Protein AF-A0A848WYG8-F1 (afdb_monomer)

pLDDT: mean 94.7, std 8.61, range [38.03, 98.94]

Sequence (239 aa):
METKADPEMETRKALARKTMDALEDRDAMGVLEDLIAENDGSTAVQACGDLMNHFYWQKKNLGTCLTFARAGLQHGLVQARGLEGNAAVELQSAAKALAYDLASFTWPGWNEEGMTPSANEVAEGFQAARTNLRLAQELKKPALPMSRAWWMLAAHEMGAGNSEAAIEGFQKAAELADEAEQEGEKLLSEGFAIAVEVVQKKDGAEECLAKHLQKLRAVKDGEFFAGQIETALKVYSAE

Solvent-accessible surface area (backbone atoms only — not comparable to full-atom values): 11925 Å² total; per-residue (Å²): 133,85,79,77,77,56,69,67,60,54,51,44,51,52,49,40,49,55,50,57,61,47,49,77,82,40,56,71,65,65,50,48,50,50,47,52,71,77,39,57,63,60,59,28,28,51,34,20,46,54,45,19,50,42,24,46,75,76,65,53,33,60,73,61,15,49,53,30,31,51,50,19,30,53,50,15,54,57,53,26,74,80,44,65,72,66,65,15,55,51,27,43,49,52,23,28,50,36,21,43,51,47,19,54,80,20,42,66,44,66,67,46,87,82,54,80,62,50,75,67,47,31,55,50,11,44,53,22,14,53,48,17,32,51,44,28,57,76,66,62,47,59,44,47,68,36,12,55,24,31,35,50,35,13,53,42,28,47,77,71,67,39,50,68,61,12,34,53,24,10,48,52,13,17,55,25,12,50,77,54,71,33,66,50,57,16,44,42,22,48,48,47,30,37,48,49,36,39,56,67,66,42,88,65,26,60,62,53,40,56,58,46,43,57,56,32,44,72,41,77,69,9,59,63,48,43,50,50,52,55,41,26,43,62,64,63,57,74,121

Foldseek 3Di:
DPDPDDPLVVVLVVLLVVLVVVVVVDPLVVSLVCLLVVDDLLSSLVSLVVNLCCCVPPVVHLVSSVVSLVSSLVSLQVVLVVDDDPSSLSSLVSSLVSLLVQLVLQQCLQVDPSRDHDPVSLVSSLVSLVSNLVSCVVSVPALQSNLSSLQSNLSSCLVVLVLVSNLVSLCSSLVSCVVVVNNLSNLLSNLSNLLSVVLVVPPCSVVVSVVSLVVQCVDVCSVVSSVSSVSSCVVRNPD

Radius of gyration: 19.13 Å; Cα contacts (8 Å, |Δi|>4): 318; chains: 1; bounding box: 40×41×55 Å

Secondary structure (DSSP, 8-state):
---PPPHHHHHHHHHHHHHHHHHHHS-HHHHHHHHHHSS-HHHHHHHHHHHHHHHHHTS--HHHHHHHHHHHHHHHHHHHTT--HHHHHHHHHHHHHHHHHHHHHT-GGG--TT----HHHHHHHHHHHHHHHHHHHHTT--HHHHHHHHHHHHHHHHHTT-HHHHHHHHHHHHHHHHHTT-HHHHHHHHHHHHHHHHHTT-TTHHHHHHHHHHHHHTSTTHHHHHHHHHHHHHHHS--

Nearest PDB structures (foldseek):
  4i1a-assembly3_B  TM=6.322E-01  e=2.534E-02  Bacillus subtilis subsp. subtilis str. 168
  3gw4-assembly1_A  TM=6.232E-01  e=7.011E-02  Deinococcus radiodurans R1 = ATCC 13939 = DSM 20539
  3q15-assembly2_B-3  TM=5.804E-01  e=8.005E-02  Bacillus subtilis
  4i9e-assembly1_B  TM=3.306E-01  e=2.320E-02  Bacillus subtilis subsp. subtilis str. 168
  8rte-assembly1_B  TM=4.868E-01  e=5.364E-01  Bacillus phage phi105

Mean predicted aligned error: 3.75 Å

Structure (mmCIF, N/CA/C/O backbone):
data_AF-A0A848WYG8-F1
#
_entry.id   AF-A0A848WYG8-F1
#
loop_
_atom_site.group_PDB
_atom_site.id
_atom_site.type_symbol
_atom_site.label_atom_id
_atom_site.label_alt_id
_atom_site.label_comp_id
_atom_site.label_asym_id
_atom_site.label_entity_id
_atom_site.label_seq_id
_atom_site.pdbx_PDB_ins_code
_atom_site.Cartn_x
_atom_site.Cartn_y
_atom_site.Cartn_z
_atom_site.occupancy
_atom_site.B_iso_or_equiv
_atom_site.auth_seq_id
_atom_site.auth_comp_id
_atom_site.auth_asym_id
_atom_site.auth_atom_id
_atom_site.pdbx_PDB_model_num
ATOM 1 N N . MET A 1 1 ? -10.078 23.139 -24.480 1.00 38.03 1 MET A N 1
ATOM 2 C CA . MET A 1 1 ? -8.645 22.820 -24.632 1.00 38.03 1 MET A CA 1
ATOM 3 C C . MET A 1 1 ? -8.560 21.307 -24.582 1.00 38.03 1 MET A C 1
ATOM 5 O O . MET A 1 1 ? -8.746 20.752 -23.510 1.00 38.03 1 MET A O 1
ATOM 9 N N . GLU A 1 2 ? -8.456 20.639 -25.730 1.00 41.38 2 GLU A N 1
ATOM 10 C CA . GLU A 1 2 ? -8.253 19.185 -25.758 1.00 41.38 2 GLU A CA 1
ATOM 11 C C . GLU A 1 2 ? -6.821 18.904 -25.307 1.00 41.38 2 GLU A C 1
ATOM 13 O O . GLU A 1 2 ? -5.858 19.308 -25.963 1.00 41.38 2 GLU A O 1
ATOM 18 N N . THR A 1 3 ? -6.677 18.275 -24.146 1.00 50.31 3 THR A N 1
ATOM 19 C CA . THR A 1 3 ? -5.395 17.785 -23.651 1.00 50.31 3 THR A CA 1
ATOM 20 C C . THR A 1 3 ? -4.952 16.670 -24.594 1.00 50.31 3 THR A C 1
ATOM 22 O O . THR A 1 3 ? -5.539 15.589 -24.588 1.00 50.31 3 THR A O 1
ATOM 25 N N . LYS A 1 4 ? -3.970 16.934 -25.464 1.00 50.84 4 LYS A N 1
ATOM 26 C CA . LYS A 1 4 ? -3.372 15.882 -26.296 1.00 50.84 4 LYS A CA 1
ATOM 27 C C . LYS A 1 4 ? -2.821 14.800 -25.369 1.00 50.84 4 LYS A C 1
ATOM 29 O O . LYS A 1 4 ? -2.073 15.119 -24.448 1.00 50.84 4 LYS A O 1
ATOM 34 N N . ALA A 1 5 ? -3.229 13.555 -25.601 1.00 63.12 5 ALA A N 1
ATOM 35 C CA . ALA A 1 5 ? -2.733 12.416 -24.845 1.00 63.12 5 ALA A CA 1
ATOM 36 C C . ALA A 1 5 ? -1.211 12.299 -25.012 1.00 63.12 5 ALA A C 1
ATOM 38 O O . ALA A 1 5 ? -0.685 12.481 -26.112 1.00 63.12 5 ALA A O 1
ATOM 39 N N . ASP A 1 6 ? -0.530 12.024 -23.905 1.00 79.25 6 ASP A N 1
ATOM 40 C CA . ASP A 1 6 ? 0.904 11.759 -23.859 1.00 79.25 6 ASP A CA 1
ATOM 41 C C . ASP A 1 6 ? 1.235 10.505 -24.704 1.00 79.25 6 ASP A C 1
ATOM 43 O O . ASP A 1 6 ? 0.681 9.434 -24.431 1.00 79.25 6 ASP A O 1
ATOM 47 N N . PRO A 1 7 ? 2.095 10.606 -25.738 1.00 79.00 7 PRO A N 1
ATOM 48 C CA . PRO A 1 7 ? 2.475 9.475 -26.587 1.00 79.00 7 PRO A CA 1
ATOM 49 C C . PRO A 1 7 ? 3.024 8.265 -25.816 1.00 79.00 7 PRO A C 1
ATOM 51 O O . PRO A 1 7 ? 2.801 7.123 -26.228 1.00 79.00 7 PRO A O 1
ATOM 54 N N . GLU A 1 8 ? 3.703 8.488 -24.688 1.00 79.56 8 GLU A N 1
ATOM 55 C CA . GLU A 1 8 ? 4.222 7.404 -23.847 1.00 79.56 8 GLU A CA 1
ATOM 56 C C . GLU A 1 8 ? 3.082 6.651 -23.157 1.00 79.56 8 GLU A C 1
ATOM 58 O O . GLU A 1 8 ? 3.055 5.421 -23.133 1.00 79.56 8 GLU A O 1
ATOM 63 N N . MET A 1 9 ? 2.071 7.372 -22.668 1.00 80.81 9 MET A N 1
ATOM 64 C CA . MET A 1 9 ? 0.877 6.771 -22.072 1.00 80.81 9 MET A CA 1
ATOM 65 C C . MET A 1 9 ? 0.086 5.930 -23.085 1.00 80.81 9 MET A C 1
ATOM 67 O O . MET A 1 9 ? -0.370 4.840 -22.743 1.00 80.81 9 MET A O 1
ATOM 71 N N . GLU A 1 10 ? -0.084 6.402 -24.321 1.00 84.94 10 GLU A N 1
ATOM 72 C CA . GLU A 1 10 ? -0.797 5.629 -25.350 1.00 84.94 10 GLU A CA 1
ATOM 73 C C . GLU A 1 10 ? -0.020 4.374 -25.766 1.00 84.94 10 GLU A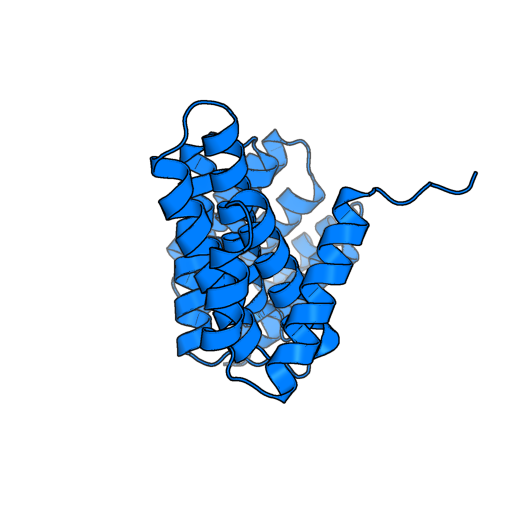 C 1
ATOM 75 O O . GLU A 1 10 ? -0.616 3.308 -25.937 1.00 84.94 10 GLU A O 1
ATOM 80 N N . THR A 1 11 ? 1.311 4.461 -25.820 1.00 84.88 11 THR A N 1
ATOM 81 C CA . THR A 1 11 ? 2.179 3.296 -26.041 1.00 84.88 11 THR A CA 1
ATOM 82 C C . THR A 1 11 ? 2.008 2.262 -24.924 1.00 84.88 11 THR A C 1
ATOM 84 O O . THR A 1 11 ? 1.806 1.080 -25.208 1.00 84.88 11 THR A O 1
ATOM 87 N N . ARG A 1 12 ? 1.984 2.694 -23.654 1.00 84.06 12 ARG A N 1
ATOM 88 C CA . ARG A 1 12 ? 1.768 1.795 -22.505 1.00 84.06 12 ARG A CA 1
ATOM 89 C C . ARG A 1 12 ? 0.398 1.135 -22.513 1.00 84.06 12 ARG A C 1
ATOM 91 O O . ARG A 1 12 ? 0.301 -0.069 -22.295 1.00 84.06 12 ARG A O 1
ATOM 98 N N . LYS A 1 13 ? -0.662 1.882 -22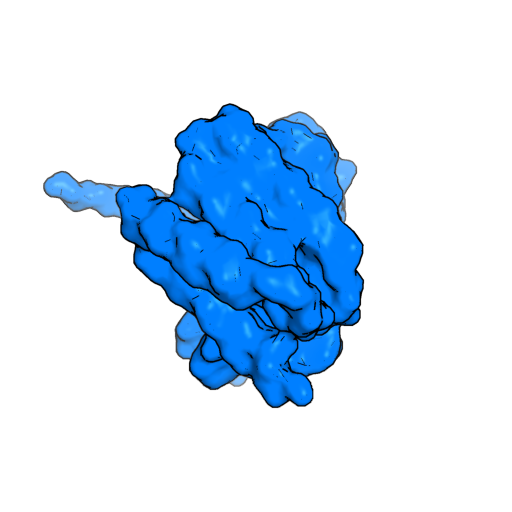.831 1.00 82.56 13 LYS A N 1
ATOM 99 C CA . LYS A 1 13 ? -2.015 1.317 -22.967 1.00 82.56 13 LYS A CA 1
ATOM 100 C C . LYS A 1 13 ? -2.091 0.279 -24.082 1.00 82.56 13 LYS A C 1
ATOM 102 O O . LYS A 1 13 ? -2.718 -0.762 -23.895 1.00 82.56 13 LYS A O 1
ATOM 107 N N . ALA A 1 14 ? -1.466 0.549 -25.228 1.00 86.94 14 ALA A N 1
ATOM 108 C CA . ALA A 1 14 ? -1.416 -0.395 -26.338 1.00 86.94 14 ALA A CA 1
ATOM 109 C C . ALA A 1 14 ? -0.662 -1.677 -25.951 1.00 86.94 14 ALA A C 1
ATOM 111 O O . ALA A 1 14 ? -1.136 -2.773 -26.252 1.00 86.94 14 ALA A O 1
ATOM 112 N N . LEU A 1 15 ? 0.454 -1.546 -25.227 1.00 87.06 15 LEU A N 1
ATOM 113 C CA . LEU A 1 15 ? 1.221 -2.677 -24.708 1.00 87.06 15 LEU A CA 1
ATOM 114 C C . LEU A 1 15 ? 0.412 -3.496 -23.695 1.00 87.06 15 LEU A C 1
ATOM 116 O O . LEU A 1 15 ? 0.281 -4.704 -23.864 1.00 87.06 15 LEU A O 1
ATOM 120 N N . ALA A 1 16 ? -0.201 -2.851 -22.699 1.00 83.44 16 ALA A N 1
ATOM 121 C CA . ALA A 1 16 ? -1.058 -3.526 -21.726 1.00 83.44 16 ALA A CA 1
ATOM 122 C C . ALA A 1 16 ? -2.216 -4.263 -22.416 1.00 83.44 16 ALA A C 1
ATOM 124 O O . ALA A 1 16 ? -2.521 -5.397 -22.061 1.00 83.44 16 ALA A O 1
ATOM 125 N N . ARG A 1 17 ? -2.826 -3.662 -23.447 1.00 86.94 17 ARG A N 1
ATOM 126 C CA . ARG A 1 17 ? -3.873 -4.312 -24.242 1.00 86.94 17 ARG A CA 1
ATOM 127 C C . ARG A 1 17 ? -3.364 -5.538 -24.995 1.00 86.94 17 ARG A C 1
ATOM 129 O O . ARG A 1 17 ? -3.962 -6.595 -24.849 1.00 86.94 17 ARG A O 1
ATOM 136 N N . LYS A 1 18 ? -2.247 -5.422 -25.723 1.00 88.00 18 LYS A N 1
ATOM 137 C CA . LYS A 1 18 ? -1.601 -6.559 -26.406 1.00 88.00 18 LYS A CA 1
ATOM 138 C C . LYS A 1 18 ? -1.328 -7.703 -25.422 1.00 88.00 18 LYS A C 1
ATOM 140 O O . LYS A 1 18 ? -1.600 -8.856 -25.733 1.00 88.00 18 LYS A O 1
ATOM 145 N N . THR A 1 19 ? -0.818 -7.379 -24.235 1.00 84.44 19 THR A N 1
ATOM 146 C CA . THR A 1 19 ? -0.556 -8.346 -23.163 1.00 84.44 19 THR A CA 1
ATOM 147 C C . THR A 1 19 ? -1.839 -9.020 -22.679 1.00 84.44 19 THR A C 1
ATOM 149 O O . THR A 1 19 ? -1.861 -10.236 -22.526 1.00 84.44 19 THR A O 1
ATOM 152 N N . MET A 1 20 ? -2.915 -8.262 -22.460 1.00 87.62 20 MET A N 1
ATOM 153 C CA . MET A 1 20 ? -4.201 -8.832 -22.048 1.00 87.62 20 MET A CA 1
ATOM 154 C C . MET A 1 20 ? -4.785 -9.768 -23.104 1.00 87.62 20 MET A C 1
ATOM 156 O O . MET A 1 20 ? -5.227 -10.853 -22.742 1.00 87.62 20 MET A O 1
ATOM 160 N N . ASP A 1 21 ? -4.727 -9.385 -24.380 1.00 87.19 21 ASP A N 1
ATOM 161 C CA . ASP A 1 21 ? -5.181 -10.236 -25.483 1.00 87.19 21 ASP A CA 1
ATOM 162 C C . ASP A 1 21 ? -4.352 -11.541 -25.523 1.00 87.19 21 ASP A C 1
ATOM 164 O O . ASP A 1 21 ? -4.893 -12.630 -25.680 1.00 87.19 21 ASP A O 1
ATOM 168 N N . ALA A 1 22 ? -3.037 -11.464 -25.278 1.00 85.75 22 ALA A N 1
ATOM 169 C CA . ALA A 1 22 ? -2.167 -12.640 -25.241 1.00 85.75 22 ALA A CA 1
ATOM 170 C C . ALA A 1 22 ? -2.437 -13.592 -24.056 1.00 85.75 22 ALA A C 1
ATOM 172 O O . ALA A 1 22 ? -2.148 -14.783 -24.168 1.00 85.75 22 ALA A O 1
ATOM 173 N N . LEU A 1 23 ? -2.987 -13.101 -22.937 1.00 88.44 23 LEU A N 1
ATOM 174 C CA . LEU A 1 23 ? -3.350 -13.931 -21.776 1.00 88.44 23 LEU A CA 1
ATOM 175 C C . LEU A 1 23 ? -4.562 -14.837 -22.034 1.00 88.44 23 LEU A C 1
ATOM 177 O O . LEU A 1 23 ? -4.802 -15.757 -21.255 1.00 88.44 23 LEU A O 1
ATOM 181 N N . GLU A 1 24 ? -5.337 -14.585 -23.091 1.00 84.94 24 GLU A N 1
ATOM 182 C CA . GLU A 1 24 ? -6.442 -15.471 -23.480 1.00 84.94 24 GLU A CA 1
ATOM 183 C C . GLU A 1 24 ? -5.919 -16.782 -24.086 1.00 84.94 24 GLU A C 1
ATOM 185 O O . GLU A 1 24 ? -6.506 -17.844 -23.871 1.00 84.94 24 GLU A O 1
ATOM 190 N N . ASP A 1 25 ? -4.775 -16.715 -24.772 1.00 86.69 25 ASP A N 1
ATOM 191 C CA . ASP A 1 25 ? -4.182 -17.833 -25.509 1.00 86.69 25 ASP A CA 1
ATOM 192 C C . ASP A 1 25 ? -2.962 -18.458 -24.804 1.00 86.69 25 ASP A C 1
ATOM 194 O O . ASP A 1 25 ? -2.502 -19.538 -25.187 1.00 86.69 25 ASP A O 1
ATOM 198 N N . ARG A 1 26 ? -2.397 -17.782 -23.793 1.00 87.88 26 ARG A N 1
ATOM 199 C CA . ARG A 1 26 ? -1.154 -18.173 -23.102 1.00 87.88 26 ARG A CA 1
ATOM 200 C C . ARG A 1 26 ? -1.248 -17.961 -21.597 1.00 87.88 26 ARG A C 1
ATOM 202 O O . ARG A 1 26 ? -2.020 -17.144 -21.109 1.00 87.88 26 ARG A O 1
ATOM 209 N N . ASP A 1 27 ? -0.406 -18.668 -20.846 1.00 89.00 27 ASP A N 1
ATOM 210 C CA . ASP A 1 27 ? -0.274 -18.422 -19.412 1.00 89.00 27 ASP A CA 1
ATOM 211 C C . ASP A 1 27 ? 0.445 -17.092 -19.108 1.00 89.00 27 ASP A C 1
ATOM 213 O O . ASP A 1 27 ? 1.179 -16.533 -19.930 1.00 89.00 27 ASP A O 1
ATOM 217 N N . ALA A 1 28 ? 0.244 -16.589 -17.888 1.00 89.44 28 ALA A N 1
ATOM 218 C CA . ALA A 1 28 ? 0.782 -15.302 -17.459 1.00 89.44 28 ALA A CA 1
ATOM 219 C C . ALA A 1 28 ? 2.314 -15.232 -17.450 1.00 89.44 28 ALA A C 1
ATOM 221 O O . ALA A 1 28 ? 2.862 -14.144 -17.618 1.00 89.44 28 ALA A O 1
ATOM 222 N N . MET A 1 29 ? 3.009 -16.360 -17.283 1.00 90.31 29 MET A N 1
ATOM 223 C CA . MET A 1 29 ? 4.472 -16.378 -17.273 1.00 90.31 29 MET A CA 1
ATOM 224 C C . MET A 1 29 ? 5.025 -16.208 -18.683 1.00 90.31 29 MET A C 1
ATOM 226 O O . MET A 1 29 ? 5.933 -15.404 -18.876 1.00 90.31 29 MET A O 1
ATOM 230 N N . GLY A 1 30 ? 4.436 -16.884 -19.672 1.00 90.88 30 GLY A N 1
ATOM 231 C CA . GLY A 1 30 ? 4.822 -16.707 -21.071 1.00 90.88 30 GLY A CA 1
ATOM 232 C C . GLY A 1 30 ? 4.619 -15.268 -21.551 1.00 90.88 30 GLY A C 1
ATOM 233 O O . GLY A 1 30 ? 5.458 -14.727 -22.262 1.00 90.88 30 GLY A O 1
ATOM 234 N N . VAL A 1 31 ? 3.531 -14.618 -21.135 1.00 92.19 31 VAL A N 1
ATOM 235 C CA . VAL A 1 31 ? 3.279 -13.218 -21.508 1.00 92.19 31 VAL A CA 1
ATOM 236 C C . VAL A 1 31 ? 4.222 -12.248 -20.783 1.00 92.19 31 VAL A C 1
ATOM 238 O O . VAL A 1 31 ? 4.656 -11.254 -21.365 1.00 92.19 31 VAL A O 1
ATOM 241 N N . LEU A 1 32 ? 4.578 -12.537 -19.529 1.00 93.62 32 LEU A N 1
ATOM 242 C CA . LEU A 1 32 ? 5.575 -11.770 -18.780 1.00 93.62 32 LEU A CA 1
ATOM 243 C C . LEU A 1 32 ? 6.976 -11.863 -19.388 1.00 93.62 32 LEU A C 1
ATOM 245 O O . LEU A 1 32 ? 7.688 -10.860 -19.395 1.00 93.62 32 LEU A O 1
ATOM 249 N N . GLU A 1 33 ? 7.370 -13.040 -19.876 1.00 92.69 33 GLU A N 1
ATOM 250 C CA . GLU A 1 33 ? 8.658 -13.244 -20.545 1.00 92.69 33 GLU A CA 1
ATOM 251 C C . GLU A 1 33 ? 8.803 -12.293 -21.736 1.00 92.69 33 GLU A C 1
ATOM 253 O O . GLU A 1 33 ? 9.766 -11.528 -21.788 1.00 92.69 33 GLU A O 1
ATOM 258 N N . ASP A 1 34 ? 7.804 -12.256 -22.620 1.00 92.00 34 ASP A N 1
ATOM 259 C CA . ASP A 1 34 ? 7.803 -11.363 -23.781 1.00 92.00 34 ASP A CA 1
ATOM 260 C C . ASP A 1 34 ? 7.768 -9.892 -23.358 1.00 92.00 34 ASP A C 1
ATOM 262 O O . ASP A 1 34 ? 8.530 -9.073 -23.871 1.00 92.00 34 ASP A O 1
ATOM 266 N N . LEU A 1 35 ? 6.919 -9.546 -22.382 1.00 92.94 35 LEU A N 1
ATOM 267 C CA . LEU A 1 35 ? 6.805 -8.177 -21.881 1.00 92.94 35 LEU A CA 1
ATOM 268 C C . LEU A 1 35 ? 8.152 -7.651 -21.372 1.00 92.94 35 LEU A C 1
ATOM 270 O O . LEU A 1 35 ? 8.513 -6.509 -21.649 1.00 92.94 35 LEU A O 1
ATOM 274 N N . ILE A 1 36 ? 8.888 -8.478 -20.634 1.00 93.56 36 ILE A N 1
ATOM 275 C CA . ILE A 1 36 ? 10.187 -8.121 -20.064 1.00 93.56 36 ILE A CA 1
ATOM 276 C C . ILE A 1 36 ? 11.294 -8.145 -21.126 1.00 93.56 36 ILE A C 1
ATOM 278 O O . ILE A 1 36 ? 12.186 -7.303 -21.084 1.00 93.56 36 ILE A O 1
ATOM 282 N N . ALA A 1 37 ? 11.266 -9.093 -22.065 1.00 92.50 37 ALA A N 1
ATOM 283 C CA . ALA A 1 37 ? 12.303 -9.234 -23.084 1.00 92.50 37 ALA A CA 1
ATOM 284 C C . ALA A 1 37 ? 12.220 -8.165 -24.188 1.00 92.50 37 ALA A C 1
ATOM 286 O O . ALA A 1 37 ? 13.251 -7.751 -24.718 1.00 92.50 37 ALA A O 1
ATOM 287 N N . GLU A 1 38 ? 11.011 -7.722 -24.546 1.00 91.50 38 GLU A N 1
ATOM 288 C CA . GLU A 1 38 ? 10.772 -6.792 -25.660 1.00 91.50 38 GLU A CA 1
ATOM 289 C C . GLU A 1 38 ? 10.895 -5.308 -25.274 1.00 91.50 38 GLU A C 1
ATOM 291 O O . GLU A 1 38 ? 10.866 -4.450 -26.157 1.00 91.50 38 GLU A O 1
ATOM 296 N N . ASN A 1 39 ? 11.013 -4.979 -23.983 1.00 90.06 39 ASN A N 1
ATOM 297 C CA . ASN A 1 39 ? 10.922 -3.602 -23.495 1.00 90.06 39 ASN A CA 1
ATOM 298 C C . ASN A 1 39 ? 12.102 -3.229 -22.592 1.00 90.06 39 ASN A C 1
ATOM 300 O O . ASN A 1 39 ? 12.720 -4.079 -21.954 1.00 90.06 39 ASN A O 1
ATOM 304 N N . ASP A 1 40 ? 12.412 -1.933 -22.513 1.00 91.12 40 ASP A N 1
ATOM 305 C CA . ASP A 1 40 ? 13.358 -1.443 -21.514 1.00 91.12 40 ASP A CA 1
ATOM 306 C C . ASP A 1 40 ? 12.793 -1.603 -20.092 1.00 91.12 40 ASP A C 1
ATOM 308 O O . ASP A 1 40 ? 11.581 -1.726 -19.884 1.00 91.12 40 ASP A O 1
ATOM 312 N N . GLY A 1 41 ? 13.683 -1.566 -19.097 1.00 90.38 41 GLY A N 1
ATOM 313 C CA . GLY A 1 41 ? 13.309 -1.832 -17.711 1.00 90.38 41 GLY A CA 1
ATOM 314 C C . GLY A 1 41 ? 12.227 -0.899 -17.166 1.00 90.38 41 GLY A C 1
ATOM 315 O O . GLY A 1 41 ? 11.376 -1.349 -16.404 1.00 90.38 41 GLY A O 1
ATOM 316 N N . SER A 1 42 ? 12.207 0.376 -17.567 1.00 91.62 42 SER A N 1
ATOM 317 C CA . SER A 1 42 ? 11.186 1.321 -17.103 1.00 91.62 42 SER A CA 1
ATOM 318 C C . SER A 1 42 ? 9.828 0.992 -17.718 1.00 91.62 42 SER A C 1
ATOM 320 O O . SER A 1 42 ? 8.845 0.818 -16.991 1.00 91.62 42 SER A O 1
ATOM 322 N N . THR A 1 43 ? 9.786 0.813 -19.040 1.00 91.69 43 THR A N 1
ATOM 323 C CA . THR A 1 43 ? 8.559 0.466 -19.769 1.00 91.69 43 THR A CA 1
ATOM 324 C C . THR A 1 43 ? 7.959 -0.851 -19.270 1.00 91.69 43 THR A C 1
ATOM 326 O O . THR A 1 43 ? 6.756 -0.917 -19.007 1.00 91.69 43 THR A O 1
ATOM 329 N N . ALA A 1 44 ? 8.784 -1.882 -19.057 1.00 93.31 44 ALA A N 1
ATOM 330 C CA . ALA A 1 44 ? 8.331 -3.180 -18.557 1.00 93.31 44 ALA A CA 1
ATOM 331 C C . ALA A 1 44 ? 7.723 -3.088 -17.143 1.00 93.31 44 ALA A C 1
ATOM 333 O O . ALA A 1 44 ? 6.656 -3.651 -16.883 1.00 93.31 44 ALA A O 1
ATOM 334 N N . VAL A 1 45 ? 8.363 -2.348 -16.227 1.00 95.88 45 VAL A N 1
ATOM 335 C CA . VAL A 1 45 ? 7.868 -2.145 -14.852 1.00 95.88 45 VAL A CA 1
ATOM 336 C C . VAL A 1 45 ? 6.542 -1.388 -14.847 1.00 95.88 45 VAL A C 1
ATOM 338 O O . VAL A 1 45 ? 5.616 -1.775 -14.132 1.00 95.88 45 VAL A O 1
ATOM 341 N N . GLN A 1 46 ? 6.427 -0.334 -15.656 1.00 93.69 46 GLN A N 1
ATOM 342 C CA . GLN A 1 46 ? 5.196 0.448 -15.758 1.00 93.69 46 GLN A CA 1
ATOM 343 C C . GLN A 1 46 ? 4.048 -0.384 -16.336 1.00 93.69 46 GLN A C 1
ATOM 345 O O . GLN A 1 46 ? 2.959 -0.386 -15.768 1.00 93.69 46 GLN A O 1
ATOM 350 N N . ALA A 1 47 ? 4.302 -1.161 -17.393 1.00 93.44 47 ALA A N 1
ATOM 351 C CA . ALA A 1 47 ? 3.305 -2.059 -17.965 1.00 93.44 47 ALA A CA 1
ATOM 352 C C . ALA A 1 47 ? 2.837 -3.125 -16.959 1.00 93.44 47 ALA A C 1
ATOM 354 O O . ALA A 1 47 ? 1.640 -3.395 -16.865 1.00 93.44 47 ALA A O 1
ATOM 355 N N . CYS A 1 48 ? 3.746 -3.684 -16.149 1.00 95.94 48 CYS A N 1
ATOM 356 C CA . CYS A 1 48 ? 3.369 -4.574 -15.046 1.00 95.94 48 CYS A CA 1
ATOM 357 C C . CYS A 1 48 ? 2.446 -3.875 -14.034 1.00 95.94 48 CYS A C 1
ATOM 359 O O . CYS A 1 48 ? 1.489 -4.488 -13.566 1.00 95.94 48 CYS A O 1
ATOM 361 N N . GLY A 1 49 ? 2.697 -2.601 -13.720 1.00 96.31 49 GLY A N 1
ATOM 362 C CA . GLY A 1 49 ? 1.833 -1.805 -12.844 1.00 96.31 49 GLY A CA 1
ATOM 363 C C . GLY A 1 49 ? 0.452 -1.541 -13.429 1.00 96.31 49 GLY A C 1
ATOM 364 O O . GLY A 1 49 ? -0.551 -1.679 -12.728 1.00 96.31 49 GLY A O 1
ATOM 365 N N . ASP A 1 50 ? 0.382 -1.225 -14.719 1.00 94.69 50 ASP A N 1
ATOM 366 C CA . ASP A 1 50 ? -0.883 -1.018 -15.423 1.00 94.69 50 ASP A CA 1
ATOM 367 C C . ASP A 1 50 ? -1.714 -2.321 -15.451 1.00 94.69 50 ASP A C 1
ATOM 369 O O . ASP A 1 50 ? -2.918 -2.306 -15.180 1.00 94.69 50 ASP A O 1
ATOM 373 N N . LEU A 1 51 ? -1.070 -3.470 -15.688 1.00 95.06 51 LEU A N 1
ATOM 374 C CA . LEU A 1 51 ? -1.709 -4.791 -15.675 1.00 95.06 51 LEU A CA 1
ATOM 375 C C . LEU A 1 51 ? -2.152 -5.212 -14.272 1.00 95.06 51 LEU A C 1
ATOM 377 O O . LEU A 1 51 ? -3.281 -5.665 -14.100 1.00 95.06 51 LEU A O 1
ATOM 381 N N . MET A 1 52 ? -1.303 -5.019 -13.262 1.00 96.75 52 MET A N 1
ATOM 382 C CA . MET A 1 52 ? -1.644 -5.244 -11.855 1.00 96.75 52 MET A CA 1
ATOM 383 C C . MET A 1 52 ? -2.921 -4.475 -11.479 1.00 96.75 52 MET A C 1
ATOM 385 O O . MET A 1 52 ? -3.884 -5.072 -10.997 1.00 96.75 52 MET A O 1
ATOM 389 N N . ASN A 1 53 ? -2.971 -3.175 -11.787 1.00 96.25 53 ASN A N 1
ATOM 390 C CA . ASN A 1 53 ? -4.147 -2.337 -11.555 1.00 96.25 53 ASN A CA 1
ATOM 391 C C . ASN A 1 53 ? -5.379 -2.818 -12.336 1.00 96.25 53 ASN A C 1
ATOM 393 O O . ASN A 1 53 ? -6.480 -2.851 -11.786 1.00 96.25 53 ASN A O 1
ATOM 397 N N . HIS A 1 54 ? -5.216 -3.210 -13.603 1.00 94.81 54 HIS A N 1
ATOM 398 C CA . HIS A 1 54 ? -6.311 -3.749 -14.409 1.00 94.81 54 HIS A CA 1
ATOM 399 C C . HIS A 1 54 ? -6.914 -5.009 -13.775 1.00 94.81 54 HIS A C 1
ATOM 401 O O . HIS A 1 54 ? -8.134 -5.106 -13.612 1.00 94.81 54 HIS A O 1
ATOM 407 N N . PHE A 1 55 ? -6.071 -5.968 -13.389 1.00 94.88 55 PHE A N 1
ATOM 408 C CA . PHE A 1 55 ? -6.539 -7.219 -12.804 1.00 94.88 55 PHE A CA 1
ATOM 409 C C . PHE A 1 55 ? -7.174 -7.022 -11.430 1.00 94.88 55 PHE A C 1
ATOM 411 O O . PHE A 1 55 ? -8.173 -7.681 -11.141 1.00 94.88 55 PHE A O 1
ATOM 418 N N . TYR A 1 56 ? -6.667 -6.084 -10.629 1.00 96.44 56 TYR A N 1
ATOM 419 C CA . TYR A 1 56 ? -7.270 -5.743 -9.346 1.00 96.44 56 TYR A CA 1
ATOM 420 C C . TYR A 1 56 ? -8.633 -5.053 -9.514 1.00 96.44 56 TYR A C 1
ATOM 422 O O . TYR A 1 56 ? -9.649 -5.555 -9.037 1.00 96.44 56 TYR A O 1
ATOM 430 N N . TRP A 1 57 ? -8.686 -3.929 -10.234 1.00 95.25 57 TRP A N 1
ATOM 431 C CA . TRP A 1 57 ? -9.888 -3.092 -10.285 1.00 95.25 57 TRP A CA 1
ATOM 432 C C . TRP A 1 57 ? -10.957 -3.599 -11.251 1.00 95.25 57 TRP A C 1
ATOM 434 O O . TRP A 1 57 ? -12.142 -3.514 -10.938 1.00 95.25 57 TRP A O 1
ATOM 444 N N . GLN A 1 58 ? -10.565 -4.110 -12.423 1.00 94.56 58 GLN A N 1
ATOM 445 C CA . GLN A 1 58 ? -11.513 -4.444 -13.493 1.00 94.56 58 GLN A CA 1
ATOM 446 C C . GLN A 1 58 ? -11.869 -5.928 -13.526 1.00 94.56 58 GLN A C 1
ATOM 448 O O . GLN A 1 58 ? -13.027 -6.275 -13.745 1.00 94.56 58 GLN A O 1
ATOM 453 N N . LYS A 1 59 ? -10.883 -6.811 -13.335 1.00 94.38 59 LYS A N 1
ATOM 454 C CA . LYS A 1 59 ? -11.104 -8.267 -13.399 1.00 94.38 59 LYS A CA 1
ATOM 455 C C . LYS A 1 59 ? -11.354 -8.907 -12.040 1.00 94.38 59 LYS A C 1
ATOM 457 O O . LYS A 1 59 ? -11.805 -10.047 -12.018 1.00 94.38 59 LYS A O 1
ATOM 462 N N . LYS A 1 60 ? -11.057 -8.197 -10.945 1.00 94.81 60 LYS A N 1
ATOM 463 C CA . LYS A 1 60 ? -11.155 -8.703 -9.569 1.00 94.81 60 LYS A CA 1
ATOM 464 C C . LYS A 1 60 ? -10.430 -10.051 -9.410 1.00 94.81 60 LYS A C 1
ATOM 466 O O . LYS A 1 60 ? -10.938 -11.000 -8.825 1.00 94.81 60 LYS A O 1
ATOM 471 N N . ASN A 1 61 ? -9.235 -10.143 -9.998 1.00 94.06 61 ASN A N 1
ATOM 472 C CA . ASN A 1 61 ? -8.391 -11.335 -9.992 1.00 94.06 61 ASN A CA 1
ATOM 473 C C . ASN A 1 61 ? -7.068 -11.021 -9.284 1.00 94.06 61 ASN A C 1
ATOM 475 O O . ASN A 1 61 ? -6.105 -10.544 -9.897 1.00 94.06 61 ASN A O 1
ATOM 479 N N . LEU A 1 62 ? -7.041 -11.287 -7.977 1.00 95.44 62 LEU A N 1
ATOM 480 C CA . LEU A 1 62 ? -5.892 -10.992 -7.129 1.00 95.44 62 LEU A CA 1
ATOM 481 C C . LEU A 1 62 ? -4.666 -11.843 -7.501 1.00 95.44 62 LEU A C 1
ATOM 483 O O . LEU A 1 62 ? -3.576 -11.298 -7.639 1.00 95.44 62 LEU A O 1
ATOM 487 N N . GLY A 1 63 ? -4.832 -13.135 -7.797 1.00 94.69 63 GLY A N 1
ATOM 488 C CA . GLY A 1 63 ? -3.710 -14.010 -8.163 1.00 94.69 63 GLY A CA 1
ATOM 489 C C . GLY A 1 63 ? -2.935 -13.538 -9.405 1.00 94.69 63 GLY A C 1
ATOM 490 O O . GLY A 1 63 ? -1.698 -13.509 -9.409 1.00 94.69 63 GLY A O 1
ATOM 491 N N . THR A 1 64 ? -3.636 -13.096 -10.456 1.00 94.12 64 THR A N 1
ATOM 492 C CA . THR A 1 64 ? -2.981 -12.520 -11.645 1.00 94.12 64 THR A CA 1
ATOM 493 C C . THR A 1 64 ? -2.388 -11.139 -11.350 1.00 94.12 64 THR A C 1
ATOM 495 O O . THR A 1 64 ? -1.276 -10.851 -11.791 1.00 94.12 64 THR A O 1
ATOM 498 N N . CYS A 1 65 ? -3.064 -10.313 -10.546 1.00 95.62 65 CYS A N 1
ATOM 499 C CA . CYS A 1 65 ? -2.524 -9.042 -10.056 1.00 95.62 65 CYS A CA 1
ATOM 500 C C . CYS A 1 65 ? -1.164 -9.232 -9.353 1.00 95.62 65 CYS A C 1
ATOM 502 O O . CYS A 1 65 ? -0.187 -8.570 -9.707 1.00 95.62 65 CYS A O 1
ATOM 504 N N . LEU A 1 66 ? -1.064 -10.197 -8.434 1.00 97.06 66 LEU A N 1
ATOM 505 C CA . LEU A 1 66 ? 0.174 -10.557 -7.732 1.00 97.06 66 LEU A CA 1
ATOM 506 C C . LEU A 1 66 ? 1.280 -11.009 -8.683 1.00 97.06 66 LEU A C 1
ATOM 508 O O . LEU A 1 66 ? 2.443 -10.651 -8.494 1.00 97.06 66 LEU A O 1
ATOM 512 N N . THR A 1 67 ? 0.923 -11.778 -9.711 1.00 96.50 67 THR A N 1
ATOM 513 C CA . THR A 1 67 ? 1.873 -12.280 -10.712 1.00 96.50 67 THR A CA 1
ATOM 514 C C . THR A 1 67 ? 2.588 -11.124 -11.418 1.00 96.50 67 THR A C 1
ATOM 516 O O . THR A 1 67 ? 3.821 -11.076 -11.425 1.00 96.50 67 THR A O 1
ATOM 519 N N . PHE A 1 68 ? 1.837 -10.139 -11.921 1.00 97.19 68 PHE A N 1
ATOM 520 C CA . PHE A 1 68 ? 2.415 -8.953 -12.566 1.00 97.19 68 PHE A CA 1
ATOM 521 C C . PHE A 1 68 ? 3.154 -8.044 -11.581 1.00 97.19 68 PHE A C 1
ATOM 523 O O . PHE A 1 68 ? 4.256 -7.584 -11.885 1.00 97.19 68 PHE A O 1
ATOM 530 N N . ALA A 1 69 ? 2.604 -7.831 -10.382 1.00 97.62 69 ALA A N 1
ATOM 531 C CA . ALA A 1 69 ? 3.238 -7.010 -9.354 1.00 97.62 69 ALA A CA 1
ATOM 532 C C . ALA A 1 69 ? 4.633 -7.535 -8.978 1.00 97.62 69 ALA A C 1
ATOM 534 O O . ALA A 1 69 ? 5.604 -6.779 -8.946 1.00 97.62 69 ALA A O 1
ATOM 535 N N . ARG A 1 70 ? 4.746 -8.848 -8.742 1.00 97.31 70 ARG A N 1
ATOM 536 C CA . ARG A 1 70 ? 6.005 -9.523 -8.397 1.00 97.31 70 ARG A CA 1
ATOM 537 C C . ARG A 1 70 ? 7.028 -9.440 -9.515 1.00 97.31 70 ARG A C 1
ATOM 539 O O . ARG A 1 70 ? 8.186 -9.121 -9.249 1.00 97.31 70 ARG A O 1
ATOM 546 N N . ALA A 1 71 ? 6.605 -9.718 -10.746 1.00 97.31 71 ALA A N 1
ATOM 547 C CA . ALA A 1 71 ? 7.485 -9.677 -11.904 1.00 97.31 71 ALA A CA 1
ATOM 548 C C . ALA A 1 71 ? 8.039 -8.263 -12.129 1.00 97.31 71 ALA A C 1
ATOM 550 O O . ALA A 1 71 ? 9.255 -8.096 -12.216 1.00 97.31 71 ALA A O 1
ATOM 551 N N . GLY A 1 72 ? 7.171 -7.245 -12.113 1.00 97.56 72 GLY A N 1
ATOM 552 C CA . GLY A 1 72 ? 7.576 -5.844 -12.235 1.00 97.56 72 GLY A CA 1
ATOM 553 C C . GLY A 1 72 ? 8.498 -5.399 -11.098 1.00 97.56 72 GLY A C 1
ATOM 554 O O . GLY A 1 72 ? 9.557 -4.826 -11.349 1.00 97.56 72 GLY A O 1
ATOM 555 N N . LEU A 1 73 ? 8.154 -5.720 -9.846 1.00 97.81 73 LEU A N 1
ATOM 556 C CA . LEU A 1 73 ? 8.973 -5.388 -8.677 1.00 97.81 73 LEU A CA 1
ATOM 557 C C . LEU A 1 73 ? 10.375 -6.008 -8.773 1.00 97.81 73 LEU A C 1
ATOM 559 O O . LEU A 1 73 ? 11.376 -5.303 -8.635 1.00 97.81 73 LEU A O 1
ATOM 563 N N . GLN A 1 74 ? 10.458 -7.315 -9.032 1.00 97.62 74 GLN A N 1
ATOM 564 C CA . GLN A 1 74 ? 11.730 -8.028 -9.125 1.00 97.62 74 GLN A CA 1
ATOM 565 C C . GLN A 1 74 ? 12.566 -7.526 -10.305 1.00 97.62 74 GLN A C 1
ATOM 567 O O . GLN A 1 74 ? 13.757 -7.258 -10.141 1.00 97.62 74 GLN A O 1
ATOM 572 N N . HIS A 1 75 ? 11.952 -7.373 -11.481 1.00 97.12 75 HIS A N 1
ATOM 573 C CA . HIS A 1 75 ? 12.637 -6.896 -12.677 1.00 97.12 75 HIS A CA 1
ATOM 574 C C . HIS A 1 75 ? 13.211 -5.491 -12.463 1.00 97.12 75 HIS A C 1
ATOM 576 O O . HIS A 1 75 ? 14.409 -5.289 -12.667 1.00 97.12 75 HIS A O 1
ATOM 582 N N . GLY A 1 76 ? 12.401 -4.553 -11.960 1.00 97.44 76 GLY A N 1
ATOM 583 C CA . GLY A 1 76 ? 12.836 -3.181 -11.696 1.00 97.44 76 GLY A CA 1
ATOM 584 C C . GLY A 1 76 ? 14.006 -3.108 -10.716 1.00 97.44 76 GLY A C 1
ATOM 585 O O . GLY A 1 76 ? 14.993 -2.422 -10.974 1.00 97.44 76 GLY A O 1
ATOM 586 N N . LEU A 1 77 ? 13.951 -3.870 -9.618 1.00 97.62 77 LEU A N 1
ATOM 587 C CA . LEU A 1 77 ? 15.034 -3.892 -8.630 1.00 97.62 77 LEU A CA 1
ATOM 588 C C . LEU A 1 77 ? 16.324 -4.527 -9.158 1.00 97.62 77 LEU A C 1
ATOM 590 O O . LEU A 1 77 ? 17.409 -4.079 -8.788 1.00 97.62 77 LEU A O 1
ATOM 594 N N . VAL A 1 78 ? 16.232 -5.565 -9.992 1.00 97.44 78 VAL A N 1
ATOM 595 C CA . VAL A 1 78 ? 17.410 -6.205 -10.596 1.00 97.44 78 VAL A CA 1
ATOM 596 C C . VAL A 1 78 ? 18.048 -5.285 -11.631 1.00 97.44 78 VAL A C 1
ATOM 598 O O . VAL A 1 78 ? 19.254 -5.060 -11.568 1.00 97.44 78 VAL A O 1
ATOM 601 N N . GLN A 1 79 ? 17.253 -4.718 -12.538 1.00 97.12 79 GLN A N 1
ATOM 602 C CA . GLN A 1 79 ? 17.745 -3.814 -13.578 1.00 97.12 79 GLN A CA 1
ATOM 603 C C . GLN A 1 79 ? 18.370 -2.549 -12.986 1.00 97.12 79 GLN A C 1
ATOM 605 O O . GLN A 1 79 ? 19.434 -2.128 -13.431 1.00 97.12 79 GLN A O 1
ATOM 610 N N . ALA A 1 80 ? 17.786 -1.992 -11.920 1.00 97.19 80 ALA A N 1
ATOM 611 C CA . ALA A 1 80 ? 18.315 -0.788 -11.286 1.00 97.19 80 ALA A CA 1
ATOM 612 C C . ALA A 1 80 ? 19.752 -0.951 -10.760 1.00 97.19 80 ALA A C 1
ATOM 614 O O . ALA A 1 80 ? 20.474 0.034 -10.681 1.00 97.19 80 ALA A O 1
ATOM 615 N N . ARG A 1 81 ? 20.197 -2.178 -10.440 1.00 95.69 81 ARG A N 1
ATOM 616 C CA . ARG A 1 81 ? 21.580 -2.452 -9.997 1.00 95.69 81 ARG A CA 1
ATOM 617 C C . ARG A 1 81 ? 22.619 -2.300 -11.107 1.00 95.69 81 ARG A C 1
ATOM 619 O O . ARG A 1 81 ? 23.797 -2.174 -10.798 1.00 95.69 81 ARG A O 1
ATOM 626 N N . GLY A 1 82 ? 22.199 -2.392 -12.368 1.00 94.44 82 GLY A N 1
ATOM 627 C CA . GLY A 1 82 ? 23.061 -2.197 -13.535 1.00 94.44 82 GLY A CA 1
ATOM 628 C C . GLY A 1 82 ? 23.022 -0.772 -14.088 1.00 94.44 82 GLY A C 1
ATOM 629 O O . GLY A 1 82 ? 23.675 -0.498 -15.092 1.00 94.44 82 GLY A O 1
ATOM 630 N N . LEU A 1 83 ? 22.238 0.114 -13.470 1.00 96.06 83 LEU A N 1
ATOM 631 C CA . LEU A 1 83 ? 22.073 1.505 -13.871 1.00 96.06 83 LEU A CA 1
ATOM 632 C C . LEU A 1 83 ? 22.774 2.428 -12.872 1.00 96.06 83 LEU A C 1
ATOM 634 O O . LEU A 1 83 ? 22.977 2.078 -11.715 1.00 96.06 83 LEU A O 1
ATOM 638 N N . GLU A 1 84 ? 23.083 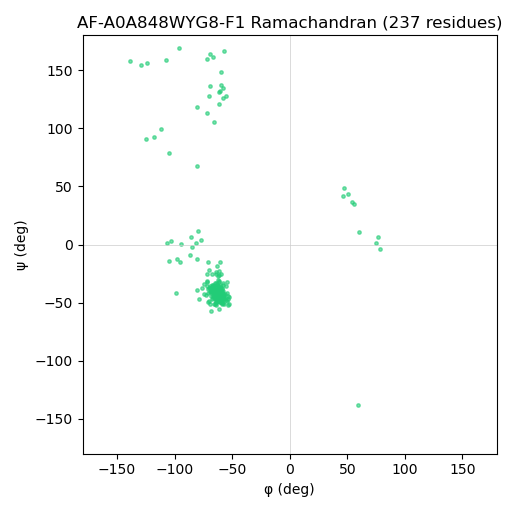3.641 -13.318 1.00 94.38 84 GLU A N 1
ATOM 639 C CA . GLU A 1 84 ? 23.713 4.674 -12.499 1.00 94.38 84 GLU A CA 1
ATOM 640 C C . GLU A 1 84 ? 22.869 5.953 -12.496 1.00 94.38 84 GLU A C 1
ATOM 642 O O . GLU A 1 84 ? 22.093 6.226 -13.420 1.00 94.38 84 GLU A O 1
ATOM 647 N N . GLY A 1 85 ? 23.040 6.764 -11.453 1.00 95.00 85 GLY A N 1
ATOM 648 C CA . GLY A 1 85 ? 22.398 8.072 -11.337 1.00 95.00 85 GLY A CA 1
ATOM 649 C C . GLY A 1 85 ? 20.866 8.013 -11.378 1.00 95.00 85 GLY A C 1
ATOM 650 O O . GLY A 1 85 ? 20.238 7.159 -10.751 1.00 95.00 85 GLY A O 1
ATOM 651 N N . ASN A 1 86 ? 20.256 8.953 -12.104 1.00 95.50 86 ASN A N 1
ATOM 652 C CA . ASN A 1 86 ? 18.803 9.147 -12.093 1.00 95.50 86 ASN A CA 1
ATOM 653 C C . ASN A 1 86 ? 18.026 7.938 -12.625 1.00 95.50 86 ASN A C 1
ATOM 655 O O . ASN A 1 86 ? 16.978 7.622 -12.074 1.00 95.50 86 ASN A O 1
ATOM 659 N N . ALA A 1 87 ? 18.555 7.220 -13.619 1.00 95.00 87 ALA A N 1
ATOM 660 C CA . ALA A 1 87 ? 17.871 6.063 -14.196 1.00 95.00 87 ALA A CA 1
ATOM 661 C C . ALA A 1 87 ? 17.672 4.936 -13.163 1.00 95.00 87 ALA A C 1
ATOM 663 O O . ALA A 1 87 ? 16.601 4.334 -13.090 1.00 95.00 87 ALA A O 1
ATOM 664 N N . ALA A 1 88 ? 18.674 4.688 -12.308 1.00 97.06 88 ALA A N 1
ATOM 665 C CA . ALA A 1 88 ? 18.548 3.731 -11.209 1.00 97.06 88 ALA A CA 1
ATOM 666 C C . ALA A 1 88 ? 17.493 4.183 -10.184 1.00 97.06 88 ALA A C 1
ATOM 668 O O . ALA A 1 88 ? 16.636 3.396 -9.778 1.00 97.06 88 ALA A O 1
ATOM 669 N N . VAL A 1 89 ? 17.519 5.467 -9.807 1.00 96.88 89 VAL A N 1
ATOM 670 C CA . VAL A 1 89 ? 16.588 6.065 -8.834 1.00 96.88 89 VAL A CA 1
ATOM 671 C C . VAL A 1 89 ? 15.143 6.034 -9.334 1.00 96.88 89 VAL A C 1
ATOM 673 O O . VAL A 1 89 ? 14.228 5.733 -8.561 1.00 96.88 89 VAL A O 1
ATOM 676 N N . GLU A 1 90 ? 14.915 6.337 -10.609 1.00 96.19 90 GLU A N 1
ATOM 677 C CA . GLU A 1 90 ? 13.598 6.289 -11.246 1.00 96.19 90 GLU A CA 1
ATOM 678 C C . GLU A 1 90 ? 13.043 4.867 -11.238 1.00 96.19 90 GLU A C 1
ATOM 680 O O . GLU A 1 90 ? 11.918 4.643 -10.786 1.00 96.19 90 GLU A O 1
ATOM 685 N N . LEU A 1 91 ? 13.861 3.886 -11.621 1.00 97.25 91 LEU A N 1
ATOM 686 C CA . LEU A 1 91 ? 13.431 2.495 -11.668 1.00 97.25 91 LEU A CA 1
ATOM 687 C C . LEU A 1 91 ? 13.160 1.916 -10.271 1.00 97.25 91 LEU A C 1
ATOM 689 O O . LEU A 1 91 ? 12.145 1.252 -10.057 1.00 97.25 91 LEU A O 1
ATOM 693 N N . GLN A 1 92 ? 13.996 2.239 -9.279 1.00 97.94 92 GLN A N 1
ATOM 694 C CA . GLN A 1 92 ? 13.728 1.908 -7.874 1.00 97.94 92 GLN A CA 1
ATOM 695 C C . GLN A 1 92 ? 12.466 2.603 -7.348 1.00 97.94 92 GLN A C 1
ATOM 697 O O . GLN A 1 92 ? 11.741 2.036 -6.529 1.00 97.94 92 GLN A O 1
ATOM 702 N N . SER A 1 93 ? 12.177 3.820 -7.812 1.00 97.75 93 SER A N 1
ATOM 703 C CA . SER A 1 93 ? 10.960 4.546 -7.440 1.00 97.75 93 SER A CA 1
ATOM 704 C C . SER A 1 93 ? 9.706 3.895 -8.022 1.00 97.75 93 SER A C 1
ATOM 706 O O . SER A 1 93 ? 8.708 3.786 -7.309 1.00 97.75 93 SER A O 1
ATOM 708 N N . ALA A 1 94 ? 9.765 3.420 -9.266 1.00 97.19 94 ALA A N 1
ATOM 709 C CA . ALA A 1 94 ? 8.686 2.658 -9.887 1.00 97.19 94 ALA A CA 1
ATOM 710 C C . ALA A 1 94 ? 8.468 1.313 -9.171 1.00 97.19 94 ALA A C 1
ATOM 712 O O . ALA A 1 94 ? 7.344 0.978 -8.799 1.00 97.19 94 ALA A O 1
ATOM 713 N N . ALA A 1 95 ? 9.550 0.594 -8.856 1.00 98.19 95 ALA A N 1
ATOM 714 C CA . ALA A 1 95 ? 9.501 -0.628 -8.054 1.00 98.19 95 ALA A CA 1
ATOM 715 C C . ALA A 1 95 ? 8.898 -0.384 -6.655 1.00 98.19 95 ALA A C 1
ATOM 717 O O . ALA A 1 95 ? 8.049 -1.146 -6.193 1.00 98.19 95 ALA A O 1
ATOM 718 N N . LYS A 1 96 ? 9.264 0.719 -5.988 1.00 98.50 96 LYS A N 1
ATOM 719 C CA . LYS A 1 96 ? 8.649 1.129 -4.717 1.00 98.50 96 LYS A CA 1
ATOM 720 C C . LYS A 1 96 ? 7.135 1.316 -4.863 1.00 98.50 96 LYS A C 1
ATOM 722 O O . LYS A 1 96 ? 6.405 0.911 -3.958 1.00 98.50 96 LYS A O 1
ATOM 727 N N . ALA A 1 97 ? 6.675 1.966 -5.933 1.00 98.12 97 ALA A N 1
ATOM 728 C CA . ALA A 1 97 ? 5.251 2.1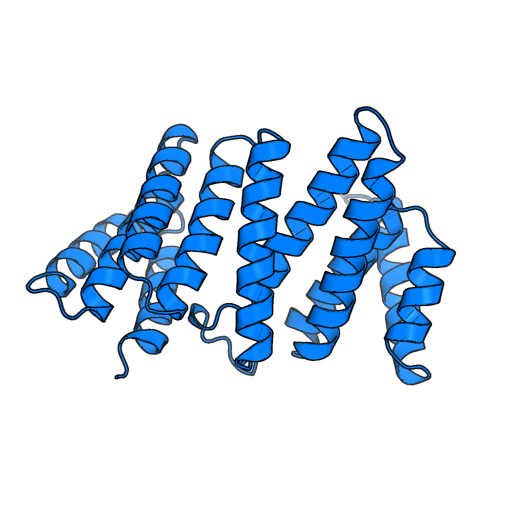91 -6.173 1.00 98.12 97 ALA A CA 1
ATOM 729 C C . ALA A 1 97 ? 4.498 0.861 -6.331 1.00 98.12 97 ALA A C 1
ATOM 731 O O . ALA A 1 97 ? 3.537 0.637 -5.605 1.00 98.12 97 ALA A O 1
ATOM 732 N N . LEU A 1 98 ? 5.021 -0.075 -7.133 1.00 98.25 98 LEU A N 1
ATOM 733 C CA . LEU A 1 98 ? 4.463 -1.431 -7.236 1.00 98.25 98 LEU A CA 1
ATOM 734 C C . LEU A 1 98 ? 4.380 -2.143 -5.883 1.00 98.25 98 LEU A C 1
ATOM 736 O O . LEU A 1 98 ? 3.378 -2.780 -5.580 1.00 98.25 98 LEU A O 1
ATOM 740 N N . ALA A 1 99 ? 5.418 -2.024 -5.050 1.00 98.81 99 ALA A N 1
ATOM 741 C CA . ALA A 1 99 ? 5.412 -2.620 -3.717 1.00 98.81 99 ALA A CA 1
ATOM 742 C C . ALA A 1 99 ? 4.348 -1.995 -2.793 1.00 98.81 99 ALA A C 1
ATOM 744 O O . ALA A 1 99 ? 3.788 -2.699 -1.959 1.00 98.81 99 ALA A O 1
ATOM 745 N N . TYR A 1 100 ? 4.061 -0.693 -2.935 1.00 98.81 100 TYR A N 1
ATOM 746 C CA . TYR A 1 100 ? 2.969 -0.041 -2.203 1.00 98.81 100 TYR A CA 1
ATOM 747 C C . TYR A 1 100 ? 1.611 -0.584 -2.641 1.00 98.81 100 TYR A C 1
ATOM 749 O O . TYR A 1 100 ? 0.819 -0.996 -1.800 1.00 98.81 100 TYR A O 1
ATOM 757 N N . ASP A 1 101 ? 1.363 -0.598 -3.950 1.00 98.50 101 ASP A N 1
ATOM 758 C CA . ASP A 1 101 ? 0.081 -1.021 -4.510 1.00 98.50 101 ASP A CA 1
ATOM 759 C C . ASP A 1 101 ? -0.190 -2.493 -4.196 1.00 98.50 101 ASP A C 1
ATOM 761 O O . ASP A 1 101 ? -1.267 -2.825 -3.713 1.00 98.50 101 ASP A O 1
ATOM 765 N N . LEU A 1 102 ? 0.814 -3.365 -4.364 1.00 98.56 102 LEU A N 1
ATOM 766 C CA . LEU A 1 102 ? 0.714 -4.774 -3.990 1.00 98.56 102 LEU A CA 1
ATOM 767 C C . LEU A 1 102 ? 0.364 -4.939 -2.507 1.00 98.56 102 LEU A C 1
ATOM 769 O O . LEU A 1 102 ? -0.528 -5.720 -2.179 1.00 98.56 102 LEU A O 1
ATOM 773 N N . ALA A 1 103 ? 1.033 -4.200 -1.617 1.00 98.75 103 ALA A N 1
ATOM 774 C CA . ALA A 1 103 ? 0.730 -4.228 -0.188 1.00 98.75 103 ALA A CA 1
ATOM 775 C C . ALA A 1 103 ? -0.692 -3.737 0.111 1.00 98.75 103 ALA A C 1
ATOM 777 O O . ALA A 1 103 ? -1.383 -4.334 0.932 1.00 98.75 103 ALA A O 1
ATOM 778 N N . SER A 1 104 ? -1.146 -2.689 -0.576 1.00 98.56 104 SER A N 1
ATOM 779 C CA . SER A 1 104 ? -2.498 -2.156 -0.422 1.00 98.56 104 SER A CA 1
ATOM 780 C C . SER A 1 104 ? -3.552 -3.165 -0.879 1.00 98.56 104 SER A C 1
ATOM 782 O O . SER A 1 104 ? -4.451 -3.504 -0.120 1.00 98.56 104 SER A O 1
ATOM 784 N N . PHE A 1 105 ? -3.411 -3.719 -2.083 1.00 98.31 105 PHE A N 1
ATOM 785 C CA . PHE A 1 105 ? -4.364 -4.651 -2.702 1.00 98.31 105 PHE A CA 1
ATOM 786 C C . PHE A 1 105 ? -4.538 -5.973 -1.955 1.00 98.31 105 PHE A C 1
ATOM 788 O O . PHE A 1 105 ? -5.515 -6.689 -2.154 1.00 98.31 105 PHE A O 1
ATOM 795 N N . THR A 1 106 ? -3.586 -6.309 -1.097 1.00 98.56 106 THR A N 1
ATOM 796 C CA . THR A 1 106 ? -3.584 -7.543 -0.307 1.00 98.56 106 THR A CA 1
ATOM 797 C C . THR A 1 106 ? -3.908 -7.304 1.160 1.00 98.56 106 THR A C 1
ATOM 799 O O . THR A 1 106 ? -3.925 -8.263 1.929 1.00 98.56 106 THR A O 1
ATOM 802 N N . TRP A 1 107 ? -4.176 -6.062 1.573 1.00 98.56 107 TRP A N 1
ATOM 803 C CA . TRP A 1 107 ? -4.544 -5.775 2.952 1.00 98.56 107 TRP A CA 1
ATOM 804 C C . TRP A 1 107 ? -6.033 -6.078 3.198 1.00 98.56 107 TRP A C 1
ATOM 806 O O . TRP A 1 107 ? -6.895 -5.432 2.595 1.00 98.56 107 TRP A O 1
ATOM 816 N N . PRO A 1 108 ? -6.379 -7.021 4.100 1.00 97.81 108 PRO A N 1
ATOM 817 C CA . PRO A 1 108 ? -7.775 -7.395 4.344 1.00 97.81 108 PRO A CA 1
ATOM 818 C C . PRO A 1 108 ? -8.633 -6.265 4.921 1.00 97.81 108 PRO A C 1
ATOM 820 O O . PRO A 1 108 ? -9.848 -6.280 4.745 1.00 97.81 108 PRO A O 1
ATOM 823 N N . GLY A 1 109 ? -8.014 -5.278 5.582 1.00 97.75 109 GLY A N 1
ATOM 824 C CA . GLY A 1 109 ? -8.705 -4.158 6.226 1.00 97.75 109 GLY A CA 1
ATOM 825 C C . GLY A 1 109 ? -9.530 -3.281 5.279 1.00 97.75 109 GLY A C 1
ATOM 826 O O . GLY A 1 109 ? -10.397 -2.547 5.747 1.00 97.75 109 GLY A O 1
ATOM 827 N N . TRP A 1 110 ? -9.327 -3.388 3.961 1.00 97.44 110 TRP A N 1
ATOM 828 C CA . TRP A 1 110 ? -10.186 -2.725 2.979 1.00 97.44 110 TRP A CA 1
ATOM 829 C C . TRP A 1 110 ? -11.576 -3.341 2.856 1.00 97.44 110 TRP A C 1
ATOM 831 O O . TRP A 1 110 ? -12.497 -2.637 2.452 1.00 97.44 110 TRP A O 1
ATOM 841 N N . ASN A 1 111 ? -11.736 -4.626 3.196 1.00 96.31 111 ASN A N 1
ATOM 842 C CA . ASN A 1 111 ? -12.994 -5.363 3.052 1.00 96.31 111 ASN A CA 1
ATOM 843 C C . ASN A 1 111 ? -13.668 -5.147 1.678 1.00 96.31 111 ASN A C 1
ATOM 845 O O . ASN A 1 111 ? -14.876 -4.921 1.582 1.00 96.31 111 ASN A O 1
ATOM 849 N N . GLU A 1 112 ? -12.862 -5.142 0.618 1.00 94.88 112 GLU A N 1
ATOM 850 C CA . GLU A 1 112 ? -13.302 -4.841 -0.742 1.00 94.88 112 GLU A CA 1
ATOM 851 C C . GLU A 1 112 ? -14.185 -5.981 -1.278 1.00 94.88 112 GLU A C 1
ATOM 853 O O . GLU A 1 112 ? -13.806 -7.156 -1.267 1.00 94.88 112 GLU A O 1
ATOM 858 N N . GLU A 1 113 ? -15.373 -5.645 -1.783 1.00 92.00 113 GLU A N 1
ATOM 859 C CA . GLU A 1 113 ? -16.309 -6.645 -2.297 1.00 92.00 113 GLU A CA 1
ATOM 860 C C . GLU A 1 113 ? -15.703 -7.425 -3.478 1.00 92.00 113 GLU A C 1
ATOM 862 O O . GLU A 1 113 ? -15.144 -6.858 -4.424 1.00 92.00 113 GLU A O 1
ATOM 867 N N . GLY A 1 114 ? -15.808 -8.756 -3.413 1.00 90.44 114 GLY A N 1
ATOM 868 C CA . GLY A 1 114 ? -15.243 -9.665 -4.412 1.00 90.44 114 GLY A CA 1
ATOM 869 C C . GLY A 1 114 ? -13.723 -9.841 -4.333 1.00 90.44 114 GLY A C 1
ATOM 870 O O . GLY A 1 114 ? -13.175 -10.596 -5.130 1.00 90.44 114 GLY A O 1
ATOM 871 N N . MET A 1 115 ? -13.047 -9.190 -3.380 1.00 92.69 115 MET A N 1
ATOM 872 C CA . MET A 1 115 ? -11.599 -9.272 -3.187 1.00 92.69 115 MET A CA 1
ATOM 873 C C . MET A 1 115 ? -11.294 -9.694 -1.752 1.00 92.69 115 MET A C 1
ATOM 875 O O . MET A 1 115 ? -11.156 -8.869 -0.854 1.00 92.69 115 MET A O 1
ATOM 879 N N . THR A 1 116 ? -11.176 -11.002 -1.531 1.00 94.75 116 THR A N 1
ATOM 880 C CA . THR A 1 116 ? -10.776 -11.563 -0.235 1.00 94.75 116 THR A CA 1
ATOM 881 C C . THR A 1 116 ? -9.397 -12.203 -0.372 1.00 94.75 116 THR A C 1
ATOM 883 O O . THR A 1 116 ? -9.311 -13.326 -0.872 1.00 94.75 116 THR A O 1
ATOM 886 N N . PRO A 1 117 ? -8.318 -11.515 0.046 1.00 96.94 117 PRO A N 1
ATOM 887 C CA . PRO A 1 117 ? -6.979 -12.083 0.016 1.00 96.94 117 PRO A CA 1
ATOM 888 C C . PRO A 1 117 ? -6.892 -13.341 0.884 1.00 96.94 117 PRO A C 1
ATOM 890 O O . PRO A 1 117 ? -7.305 -13.353 2.044 1.00 96.94 117 PRO A O 1
ATOM 893 N N . SER A 1 118 ? -6.323 -14.407 0.335 1.00 97.44 118 SER A N 1
ATOM 894 C CA . SER A 1 118 ? -5.926 -15.591 1.093 1.00 97.44 118 SER A CA 1
ATOM 895 C C . SER A 1 118 ? -4.733 -15.289 2.006 1.00 97.44 118 SER A C 1
ATOM 897 O O . SER A 1 118 ? -3.996 -14.326 1.801 1.00 97.44 118 SER A O 1
ATOM 899 N N . ALA A 1 119 ? -4.476 -16.155 2.990 1.00 97.19 119 ALA A N 1
ATOM 900 C CA . ALA A 1 119 ? -3.361 -15.977 3.925 1.00 97.19 119 ALA A CA 1
ATOM 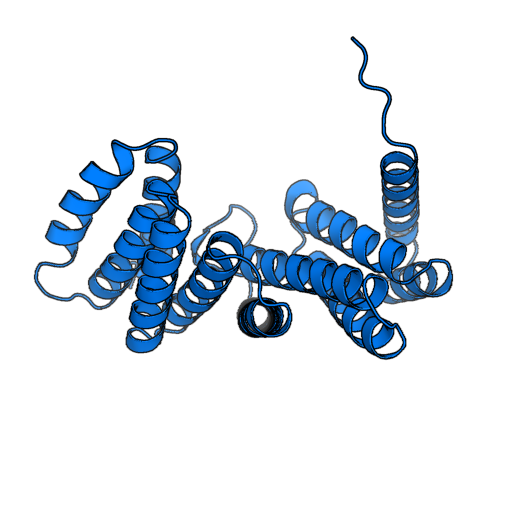901 C C . ALA A 1 119 ? -1.991 -15.836 3.229 1.00 97.19 119 ALA A C 1
ATOM 903 O O . ALA A 1 119 ? -1.150 -15.053 3.671 1.00 97.19 119 ALA A O 1
ATOM 904 N N . ASN A 1 120 ? -1.774 -16.556 2.122 1.00 97.75 120 ASN A N 1
ATOM 905 C CA . ASN A 1 120 ? -0.547 -16.427 1.337 1.00 97.75 120 ASN A CA 1
ATOM 906 C C . ASN A 1 120 ? -0.450 -15.045 0.682 1.00 97.75 120 ASN A C 1
ATOM 908 O O . ASN A 1 120 ? 0.601 -14.418 0.741 1.00 97.75 120 ASN A O 1
ATOM 912 N N . GLU A 1 121 ? -1.544 -14.543 0.111 1.00 98.25 121 GLU A N 1
ATOM 913 C CA . GLU A 1 121 ? -1.578 -13.230 -0.543 1.00 98.25 121 GLU A CA 1
ATOM 914 C C . GLU A 1 121 ? -1.380 -12.097 0.476 1.00 98.25 121 GLU A C 1
ATOM 916 O O . GLU A 1 121 ? -0.638 -11.155 0.206 1.00 98.25 121 GLU A O 1
ATOM 921 N N . VAL A 1 122 ? -1.937 -12.228 1.686 1.00 98.56 122 VAL A N 1
ATOM 922 C CA . VAL A 1 122 ? -1.665 -11.306 2.805 1.00 98.56 122 VAL A CA 1
ATOM 923 C C . VAL A 1 122 ? -0.184 -11.328 3.191 1.00 98.56 122 VAL A C 1
ATOM 925 O O . VAL A 1 122 ? 0.435 -10.274 3.330 1.00 98.56 122 VAL A O 1
ATOM 928 N N . ALA A 1 123 ? 0.421 -12.514 3.325 1.00 98.38 123 ALA A N 1
ATOM 929 C CA . ALA A 1 123 ? 1.841 -12.636 3.657 1.00 98.38 123 ALA A CA 1
ATOM 930 C C . ALA A 1 123 ? 2.743 -11.989 2.590 1.00 98.38 123 ALA A C 1
ATOM 932 O O . ALA A 1 123 ? 3.748 -11.356 2.918 1.00 98.38 123 ALA A O 1
ATOM 933 N N . GLU A 1 124 ? 2.375 -12.105 1.314 1.00 98.19 124 GLU A N 1
ATOM 934 C CA . GLU A 1 124 ? 3.055 -11.420 0.214 1.00 98.19 124 GLU A CA 1
ATOM 935 C C . GLU A 1 124 ? 2.921 -9.901 0.305 1.00 98.19 124 GLU A C 1
ATOM 937 O O . GLU A 1 124 ? 3.920 -9.188 0.180 1.00 98.19 124 GLU A O 1
ATOM 942 N N . GLY A 1 125 ? 1.710 -9.418 0.579 1.00 98.62 125 GLY A N 1
ATOM 943 C CA . GLY A 1 125 ? 1.422 -8.016 0.854 1.00 98.62 125 GLY A CA 1
ATOM 944 C C . GLY A 1 125 ? 2.289 -7.426 1.946 1.00 98.62 125 GLY A C 1
ATOM 945 O O . GLY A 1 125 ? 2.883 -6.361 1.789 1.00 98.62 125 GLY A O 1
ATOM 946 N N . PHE A 1 126 ? 2.440 -8.170 3.034 1.00 98.75 126 PHE A N 1
ATOM 947 C CA . PHE A 1 126 ? 3.251 -7.758 4.164 1.00 98.75 126 PHE A CA 1
ATOM 948 C C . PHE A 1 126 ? 4.740 -7.639 3.791 1.00 98.75 126 PHE A C 1
ATOM 950 O O . PHE A 1 126 ? 5.412 -6.670 4.157 1.00 98.75 126 PHE A O 1
ATOM 957 N N . GLN A 1 127 ? 5.272 -8.572 2.992 1.00 98.69 127 GLN A N 1
ATOM 958 C CA . GLN A 1 127 ? 6.636 -8.454 2.456 1.00 98.69 127 GLN A CA 1
ATOM 959 C C . GLN A 1 127 ? 6.778 -7.272 1.484 1.00 98.69 127 GLN A C 1
ATOM 961 O O . GLN A 1 127 ? 7.811 -6.588 1.477 1.00 98.69 127 GLN A O 1
ATOM 966 N N . ALA A 1 128 ? 5.743 -6.990 0.691 1.00 98.81 128 ALA A N 1
ATOM 967 C CA . ALA A 1 128 ? 5.696 -5.825 -0.183 1.00 98.81 128 ALA A CA 1
ATOM 968 C C . ALA A 1 128 ? 5.688 -4.515 0.627 1.00 98.81 128 ALA A C 1
ATOM 970 O O . ALA A 1 128 ? 6.449 -3.605 0.300 1.00 98.81 128 ALA A O 1
ATOM 971 N N . ALA A 1 129 ? 4.959 -4.446 1.747 1.00 98.88 129 ALA A N 1
ATOM 972 C CA . ALA A 1 129 ? 4.952 -3.294 2.652 1.00 98.88 129 ALA A CA 1
ATOM 973 C C . ALA A 1 129 ? 6.347 -3.029 3.247 1.00 98.88 129 ALA A C 1
ATOM 975 O O . ALA A 1 129 ? 6.848 -1.903 3.203 1.00 98.88 129 ALA A O 1
ATOM 976 N N . ARG A 1 130 ? 7.039 -4.082 3.713 1.00 98.81 130 ARG A N 1
ATOM 977 C CA . ARG A 1 130 ? 8.435 -3.982 4.188 1.00 98.81 130 ARG A CA 1
ATOM 978 C C . ARG A 1 130 ? 9.377 -3.499 3.086 1.00 98.81 130 ARG A C 1
ATOM 980 O O . ARG A 1 130 ? 10.225 -2.637 3.318 1.00 98.81 130 ARG A O 1
ATOM 987 N N . THR A 1 131 ? 9.214 -4.027 1.874 1.00 98.81 131 THR A N 1
ATOM 988 C CA . THR A 1 131 ? 9.996 -3.613 0.702 1.00 98.81 131 THR A CA 1
ATOM 989 C C . THR A 1 131 ? 9.744 -2.151 0.347 1.00 98.81 131 THR A C 1
ATOM 991 O O . THR A 1 131 ? 10.694 -1.413 0.088 1.00 98.81 131 THR A O 1
ATOM 994 N N . ASN A 1 132 ? 8.488 -1.708 0.379 1.00 98.88 132 ASN A N 1
ATOM 995 C CA . ASN A 1 132 ? 8.104 -0.330 0.120 1.00 98.88 132 ASN A CA 1
ATOM 996 C C . ASN A 1 132 ? 8.746 0.642 1.117 1.00 98.88 132 ASN A C 1
ATOM 998 O O . ASN A 1 132 ? 9.320 1.644 0.685 1.00 98.88 132 ASN A O 1
ATOM 1002 N N . LEU A 1 133 ? 8.699 0.329 2.417 1.00 98.88 133 LEU A N 1
ATOM 1003 C CA . LEU A 1 133 ? 9.327 1.146 3.454 1.00 98.88 133 LEU A CA 1
ATOM 1004 C C . LEU A 1 133 ? 10.849 1.195 3.303 1.00 98.88 133 LEU A C 1
ATOM 1006 O O . LEU A 1 133 ? 11.420 2.285 3.280 1.00 98.88 133 LEU A O 1
ATOM 1010 N N . ARG A 1 134 ? 11.503 0.043 3.109 1.00 98.81 134 ARG A N 1
ATOM 1011 C CA . ARG A 1 134 ? 12.952 -0.014 2.863 1.00 98.81 134 ARG A CA 1
ATOM 1012 C C . ARG A 1 134 ? 13.349 0.865 1.673 1.00 98.81 134 ARG A C 1
ATOM 1014 O O . ARG A 1 134 ? 14.263 1.676 1.787 1.00 98.81 134 ARG A O 1
ATOM 1021 N N . LEU A 1 135 ? 12.638 0.759 0.548 1.00 98.69 135 L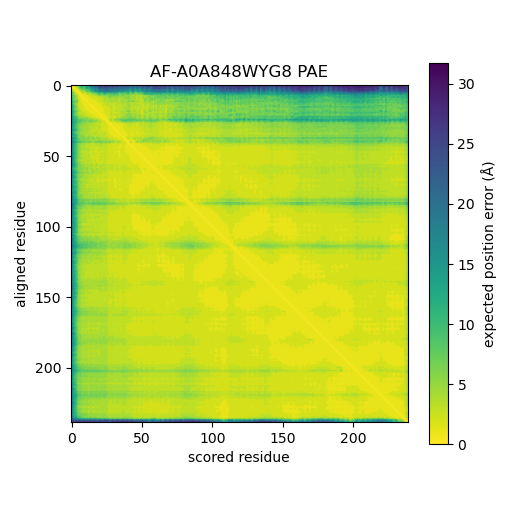EU A N 1
ATOM 1022 C CA . LEU A 1 135 ? 12.910 1.583 -0.633 1.00 98.69 135 LEU A CA 1
ATOM 1023 C C . LEU A 1 135 ? 12.603 3.067 -0.388 1.00 98.69 135 LEU A C 1
ATOM 1025 O O . LEU A 1 135 ? 13.314 3.922 -0.905 1.00 98.69 135 LEU A O 1
ATOM 1029 N N . ALA A 1 136 ? 11.576 3.406 0.399 1.00 98.75 136 ALA A N 1
ATOM 1030 C CA . ALA A 1 136 ? 11.314 4.792 0.789 1.00 98.75 136 ALA A CA 1
ATOM 1031 C C . ALA A 1 136 ? 12.505 5.402 1.547 1.00 98.75 136 ALA A C 1
ATOM 1033 O O . ALA A 1 136 ? 12.888 6.539 1.267 1.00 98.75 136 ALA A O 1
ATOM 1034 N N . GLN A 1 137 ? 13.105 4.628 2.456 1.00 98.69 137 GLN A N 1
ATOM 1035 C CA . GLN A 1 137 ? 14.281 5.007 3.241 1.00 98.69 137 GLN A CA 1
ATOM 1036 C C . GLN A 1 137 ? 15.542 5.118 2.381 1.00 98.69 137 GLN A C 1
ATOM 1038 O O . GLN A 1 137 ? 16.204 6.155 2.404 1.00 98.69 137 GLN A O 1
ATOM 1043 N N . GLU A 1 138 ? 15.849 4.093 1.582 1.00 98.19 138 GLU A N 1
ATOM 1044 C CA . GLU A 1 138 ? 17.015 4.074 0.686 1.00 98.19 138 GLU A CA 1
ATOM 1045 C C . GLU A 1 138 ? 16.985 5.243 -0.311 1.00 98.19 138 GLU A C 1
ATOM 1047 O O . GLU A 1 138 ? 17.992 5.921 -0.512 1.00 98.19 138 GLU A O 1
ATOM 1052 N N . LEU A 1 139 ? 15.809 5.530 -0.877 1.00 98.00 139 LEU A N 1
ATOM 1053 C CA . LEU A 1 139 ? 15.597 6.628 -1.824 1.00 98.00 139 LEU A CA 1
ATOM 1054 C C . LEU A 1 139 ? 15.420 7.993 -1.149 1.00 98.00 139 LEU A C 1
ATOM 1056 O O . LEU A 1 139 ? 15.171 8.974 -1.851 1.00 98.00 139 LEU A O 1
ATOM 1060 N N . LYS A 1 140 ? 15.497 8.061 0.189 1.00 98.12 140 LYS A N 1
ATOM 1061 C CA . LYS A 1 140 ? 15.300 9.280 0.991 1.00 98.12 140 LYS A CA 1
ATOM 1062 C C . LYS A 1 140 ? 14.052 10.048 0.563 1.00 98.12 140 LYS A C 1
ATOM 1064 O O . LYS A 1 140 ? 14.101 11.247 0.280 1.00 98.12 140 LYS A O 1
ATOM 1069 N N . LYS A 1 141 ? 12.935 9.329 0.432 1.00 98.25 141 LYS A N 1
ATOM 1070 C CA . LYS A 1 141 ? 11.683 9.938 -0.010 1.00 98.25 141 LYS A CA 1
ATOM 1071 C C . LYS A 1 141 ? 11.257 11.052 0.958 1.00 98.25 141 LYS A C 1
ATOM 1073 O O . LYS A 1 141 ? 11.512 10.928 2.155 1.00 98.25 141 LYS A O 1
ATOM 1078 N N . PRO A 1 142 ? 10.585 12.106 0.454 1.00 98.31 142 PRO A N 1
ATOM 1079 C CA . PRO A 1 142 ? 10.027 13.152 1.303 1.00 98.31 142 PRO A CA 1
ATOM 1080 C C . PRO A 1 142 ? 9.046 12.600 2.343 1.00 98.31 142 PRO A C 1
ATOM 1082 O O . PRO A 1 142 ? 8.564 11.467 2.223 1.00 98.31 142 PRO A O 1
ATOM 1085 N N . ALA A 1 143 ? 8.713 13.436 3.324 1.00 98.62 143 ALA A N 1
ATOM 1086 C CA . ALA A 1 143 ? 7.935 13.049 4.494 1.00 98.62 143 ALA A CA 1
ATOM 1087 C C . ALA A 1 143 ? 6.600 12.359 4.148 1.00 98.62 143 ALA A C 1
ATOM 1089 O O . ALA A 1 143 ? 6.352 11.261 4.636 1.00 98.62 143 ALA A O 1
ATOM 1090 N N . LEU A 1 144 ? 5.793 12.885 3.215 1.00 98.50 144 LEU A N 1
ATOM 1091 C CA . LEU A 1 144 ? 4.501 12.264 2.872 1.00 98.50 144 LEU A CA 1
ATOM 1092 C C . LEU A 1 144 ? 4.625 10.851 2.250 1.00 98.50 144 LEU A C 1
ATOM 1094 O O . LEU A 1 144 ? 3.998 9.919 2.756 1.00 98.50 144 LEU A O 1
ATOM 1098 N N . PRO A 1 145 ? 5.426 10.604 1.192 1.00 98.44 145 PRO A N 1
ATOM 1099 C CA . PRO A 1 145 ? 5.618 9.237 0.704 1.00 98.44 145 PRO A CA 1
ATOM 1100 C C . PRO A 1 145 ? 6.259 8.278 1.719 1.00 98.44 145 PRO A C 1
ATOM 1102 O O . PRO A 1 145 ? 6.060 7.069 1.593 1.00 98.44 145 PRO A O 1
ATOM 1105 N N . MET A 1 146 ? 7.041 8.789 2.678 1.00 98.75 146 MET A N 1
ATOM 1106 C CA . MET A 1 146 ? 7.574 8.004 3.797 1.00 98.75 146 MET A CA 1
ATOM 1107 C C . MET A 1 146 ? 6.475 7.669 4.817 1.00 98.75 146 MET A C 1
ATOM 1109 O O . MET A 1 146 ? 6.384 6.523 5.247 1.00 98.75 146 MET A O 1
ATOM 1113 N N . SER A 1 147 ? 5.613 8.637 5.150 1.00 98.81 147 SER A N 1
ATOM 1114 C CA . SER A 1 147 ? 4.443 8.467 6.021 1.00 98.81 147 SER A CA 1
ATOM 1115 C C . SER A 1 147 ? 3.563 7.324 5.520 1.00 98.81 147 SER A C 1
ATOM 1117 O O . SER A 1 147 ? 3.331 6.357 6.240 1.00 98.81 147 SER A O 1
ATOM 1119 N N . ARG A 1 148 ? 3.193 7.350 4.235 1.00 98.75 148 ARG A N 1
ATOM 1120 C CA . ARG A 1 148 ? 2.380 6.292 3.610 1.00 98.75 148 ARG A CA 1
ATOM 1121 C C . ARG A 1 148 ? 3.049 4.917 3.630 1.00 98.75 148 ARG A C 1
ATOM 1123 O O . ARG A 1 148 ? 2.355 3.907 3.708 1.00 98.75 148 ARG A O 1
ATOM 1130 N N . ALA A 1 149 ? 4.379 4.861 3.559 1.00 98.81 149 ALA A N 1
ATOM 1131 C CA . ALA A 1 149 ? 5.117 3.603 3.635 1.00 98.81 149 ALA A CA 1
ATOM 1132 C C . ALA A 1 149 ? 5.082 3.002 5.050 1.00 98.81 149 ALA A C 1
ATOM 1134 O O . ALA A 1 149 ? 4.866 1.800 5.202 1.00 98.81 149 ALA A O 1
ATOM 1135 N N . TRP A 1 150 ? 5.235 3.842 6.080 1.00 98.88 150 TRP A N 1
ATOM 1136 C CA . TRP A 1 150 ? 5.045 3.442 7.477 1.00 98.88 150 TRP A CA 1
ATOM 1137 C C . TRP A 1 150 ? 3.612 3.007 7.755 1.00 98.88 150 TRP A C 1
ATOM 1139 O O . TRP A 1 150 ? 3.405 1.943 8.334 1.00 98.88 150 TRP A O 1
ATOM 1149 N N . TRP A 1 151 ? 2.639 3.786 7.280 1.00 98.88 151 TRP A N 1
ATOM 1150 C CA . TRP A 1 151 ? 1.222 3.480 7.429 1.00 98.88 151 TRP A CA 1
ATOM 1151 C C . TRP A 1 151 ? 0.886 2.107 6.839 1.00 98.88 151 TRP A C 1
ATOM 1153 O O . TRP A 1 151 ? 0.259 1.284 7.496 1.00 98.88 151 TRP A O 1
ATOM 1163 N N . MET A 1 152 ? 1.371 1.818 5.626 1.00 98.88 152 MET A N 1
ATOM 1164 C CA . MET A 1 152 ? 1.104 0.541 4.959 1.00 98.88 152 MET A CA 1
ATOM 1165 C C . MET A 1 152 ? 1.717 -0.646 5.707 1.00 98.88 152 MET A C 1
ATOM 1167 O O . MET A 1 152 ? 1.095 -1.701 5.810 1.00 98.88 152 MET A O 1
ATOM 1171 N N . LEU A 1 153 ? 2.924 -0.491 6.262 1.00 98.94 153 LEU A N 1
ATOM 1172 C CA . LEU A 1 153 ? 3.513 -1.533 7.100 1.00 98.94 153 LEU A CA 1
ATOM 1173 C C . LEU A 1 153 ? 2.694 -1.746 8.380 1.00 98.94 153 LEU A C 1
ATOM 1175 O O . LEU A 1 153 ? 2.376 -2.885 8.707 1.00 98.94 153 LEU A O 1
ATOM 1179 N N . ALA A 1 154 ? 2.315 -0.663 9.061 1.00 98.88 154 ALA A N 1
ATOM 1180 C CA . ALA A 1 154 ? 1.519 -0.703 10.286 1.00 98.88 154 ALA A CA 1
ATOM 1181 C C . ALA A 1 154 ? 0.146 -1.363 10.082 1.00 98.88 154 ALA A C 1
ATOM 1183 O O . ALA A 1 154 ? -0.302 -2.132 10.929 1.00 98.88 154 ALA A O 1
ATOM 1184 N N . ALA A 1 155 ? -0.487 -1.131 8.932 1.00 98.88 155 ALA A N 1
ATOM 1185 C CA . ALA A 1 155 ? -1.735 -1.775 8.539 1.00 98.88 155 ALA A CA 1
ATOM 1186 C C . ALA A 1 155 ? -1.601 -3.310 8.479 1.00 98.88 155 ALA A C 1
ATOM 1188 O O . ALA A 1 155 ? -2.439 -4.040 9.018 1.00 98.88 155 ALA A O 1
ATOM 1189 N N . HIS A 1 156 ? -0.512 -3.822 7.896 1.00 98.81 156 HIS A N 1
ATOM 1190 C CA . HIS A 1 156 ? -0.224 -5.262 7.893 1.00 98.81 156 HIS A CA 1
ATOM 1191 C C . HIS A 1 156 ? 0.159 -5.796 9.280 1.00 98.81 156 HIS A C 1
ATOM 1193 O O . HIS A 1 156 ? -0.282 -6.884 9.640 1.00 98.81 156 HIS A O 1
ATOM 1199 N N . GLU A 1 157 ? 0.903 -5.034 10.091 1.00 98.75 157 GLU A N 1
ATOM 1200 C CA . GLU A 1 157 ? 1.186 -5.401 11.491 1.00 98.75 157 GLU A CA 1
ATOM 1201 C C . GLU A 1 157 ? -0.113 -5.510 12.317 1.00 98.75 157 GLU A C 1
ATOM 1203 O O . GLU A 1 157 ? -0.274 -6.459 13.084 1.00 98.75 157 GLU A O 1
ATOM 1208 N N . MET A 1 158 ? -1.079 -4.604 12.106 1.00 98.44 158 MET A N 1
ATOM 1209 C CA . MET A 1 158 ? -2.414 -4.673 12.714 1.00 98.44 158 MET A CA 1
ATOM 1210 C C . MET A 1 158 ? -3.138 -5.957 12.300 1.00 98.44 158 MET A C 1
ATOM 1212 O O . MET A 1 158 ? -3.625 -6.687 13.160 1.00 98.44 158 MET A O 1
ATOM 1216 N N . GLY A 1 159 ? -3.167 -6.264 10.999 1.00 97.62 159 GLY A N 1
ATOM 1217 C CA . GLY A 1 159 ? -3.789 -7.488 10.486 1.00 97.62 159 GLY A CA 1
ATOM 1218 C C . GLY A 1 159 ? -3.110 -8.777 10.965 1.00 97.62 159 GLY A C 1
ATOM 1219 O O . GLY A 1 159 ? -3.760 -9.815 11.044 1.00 97.62 159 GLY A O 1
ATOM 1220 N N . ALA A 1 160 ? -1.826 -8.711 11.321 1.00 97.62 160 ALA A N 1
ATOM 1221 C CA . ALA A 1 160 ? -1.069 -9.812 11.913 1.00 97.62 160 ALA A CA 1
ATOM 1222 C C . ALA A 1 160 ? -1.225 -9.921 13.445 1.00 97.62 160 ALA A C 1
ATOM 1224 O O . ALA A 1 160 ? -0.650 -10.825 14.048 1.00 97.62 160 ALA A O 1
ATOM 1225 N N . GLY A 1 161 ? -1.966 -9.009 14.087 1.00 97.38 161 GLY A N 1
ATOM 1226 C CA . GLY A 1 161 ? -2.130 -8.962 15.544 1.00 97.38 161 GLY A CA 1
ATOM 1227 C C . GLY A 1 161 ? -0.928 -8.383 16.305 1.00 97.38 161 GLY A C 1
ATOM 1228 O O . GLY A 1 161 ? -0.931 -8.364 17.539 1.00 97.38 161 GLY A O 1
ATOM 1229 N N . ASN A 1 162 ? 0.083 -7.861 15.605 1.00 98.38 162 ASN A N 1
ATOM 1230 C CA . ASN A 1 162 ? 1.290 -7.269 16.186 1.00 98.38 162 ASN A CA 1
ATOM 1231 C C . ASN A 1 162 ? 1.022 -5.829 16.648 1.00 98.38 162 ASN A C 1
ATOM 1233 O O . ASN A 1 162 ? 1.530 -4.857 16.091 1.00 98.38 162 ASN A O 1
ATOM 1237 N N . SER A 1 163 ? 0.196 -5.694 17.684 1.00 98.25 163 SER A N 1
ATOM 1238 C CA . SER A 1 163 ? -0.387 -4.411 18.098 1.00 98.25 163 SER A CA 1
ATOM 1239 C C . SER A 1 163 ? 0.643 -3.337 18.457 1.00 98.25 163 SER A C 1
ATOM 1241 O O . SER A 1 163 ? 0.449 -2.174 18.121 1.00 98.25 163 SER A O 1
ATOM 1243 N N . GLU A 1 164 ? 1.747 -3.709 19.109 1.00 98.50 164 GLU A N 1
ATOM 1244 C CA . GLU A 1 164 ? 2.815 -2.765 19.468 1.00 98.50 164 GLU A CA 1
ATOM 1245 C C . GLU A 1 164 ? 3.479 -2.165 18.219 1.00 98.50 164 GLU A C 1
ATOM 1247 O O . GLU A 1 164 ? 3.531 -0.945 18.074 1.00 98.50 164 GLU A O 1
ATOM 1252 N N . ALA A 1 165 ? 3.886 -3.018 17.272 1.00 98.69 165 ALA A N 1
ATOM 1253 C CA . ALA A 1 165 ? 4.503 -2.592 16.017 1.00 98.69 165 ALA A CA 1
ATOM 1254 C C . ALA A 1 165 ? 3.535 -1.782 15.138 1.00 98.69 165 ALA A C 1
ATOM 1256 O O . ALA A 1 165 ? 3.941 -0.816 14.490 1.00 98.69 165 ALA A O 1
ATOM 1257 N N . ALA A 1 166 ? 2.249 -2.147 15.133 1.00 98.81 166 ALA A N 1
ATOM 1258 C CA . ALA A 1 166 ? 1.218 -1.398 14.424 1.00 98.81 166 ALA A CA 1
ATOM 1259 C C . ALA A 1 166 ? 1.064 0.023 14.991 1.00 98.81 166 ALA A C 1
ATOM 1261 O O . ALA A 1 166 ? 1.095 0.993 14.235 1.00 98.81 166 A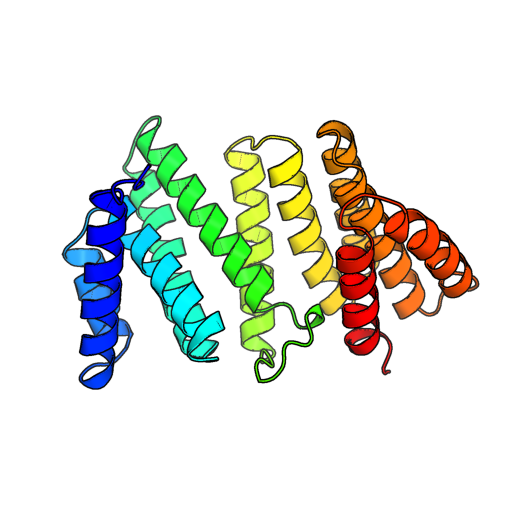LA A O 1
ATOM 1262 N N . ILE A 1 167 ? 0.952 0.162 16.318 1.00 98.88 167 ILE A N 1
ATOM 1263 C CA . ILE A 1 167 ? 0.835 1.469 16.982 1.00 98.88 167 ILE A CA 1
ATOM 1264 C C . ILE A 1 167 ? 2.068 2.334 16.695 1.00 98.88 167 ILE A C 1
ATOM 1266 O O . ILE A 1 167 ? 1.906 3.483 16.286 1.00 98.88 167 ILE A O 1
ATOM 1270 N N . GLU A 1 168 ? 3.279 1.789 16.850 1.00 98.81 168 GLU A N 1
ATOM 1271 C CA . GLU A 1 168 ? 4.523 2.518 16.563 1.00 98.81 168 GLU A CA 1
ATOM 1272 C C . GLU A 1 168 ? 4.569 2.993 15.102 1.00 98.81 168 GLU A C 1
ATOM 1274 O O . GLU A 1 168 ? 4.843 4.164 14.824 1.00 98.81 168 GLU A O 1
ATOM 1279 N N . GLY A 1 169 ? 4.249 2.109 14.153 1.00 98.81 169 GLY A N 1
ATOM 1280 C CA . GLY A 1 169 ? 4.261 2.445 12.732 1.00 98.81 169 GLY A CA 1
ATOM 1281 C C . GLY A 1 169 ? 3.232 3.518 12.361 1.00 98.81 169 GLY A C 1
ATOM 1282 O O . GLY A 1 169 ? 3.556 4.440 11.609 1.00 98.81 169 GLY A O 1
ATOM 1283 N N . PHE A 1 170 ? 2.019 3.460 12.921 1.00 98.88 170 PHE A N 1
ATOM 1284 C CA . PHE A 1 170 ? 1.001 4.493 12.710 1.00 98.88 170 PHE A CA 1
ATOM 1285 C C . PHE A 1 170 ? 1.385 5.834 13.346 1.00 98.88 170 PHE A C 1
ATOM 1287 O O . PHE A 1 170 ? 1.204 6.878 12.720 1.00 98.88 170 PHE A O 1
ATOM 1294 N N . GLN A 1 171 ? 1.979 5.833 14.540 1.00 98.88 171 GLN A N 1
ATOM 1295 C CA . GLN A 1 171 ? 2.513 7.054 15.153 1.00 98.88 171 GLN A CA 1
ATOM 1296 C C . GLN A 1 171 ? 3.616 7.669 14.288 1.00 98.88 171 GLN A C 1
ATOM 1298 O O . GLN A 1 171 ? 3.605 8.874 14.033 1.00 98.88 171 GLN A O 1
ATOM 1303 N N . LYS A 1 172 ? 4.517 6.842 13.740 1.00 98.88 172 LYS A N 1
ATOM 1304 C CA . LYS A 1 172 ? 5.563 7.330 12.839 1.00 98.88 172 LYS A CA 1
ATOM 1305 C C . LYS A 1 172 ? 5.001 7.909 11.544 1.00 98.88 172 LYS A C 1
ATOM 1307 O O . LYS A 1 172 ? 5.493 8.931 11.060 1.00 98.88 172 LYS A O 1
ATOM 1312 N N . ALA A 1 173 ? 3.963 7.284 10.993 1.00 98.88 173 ALA A N 1
ATOM 1313 C CA . ALA A 1 173 ? 3.245 7.819 9.845 1.00 98.88 173 ALA A CA 1
ATOM 1314 C C . ALA A 1 173 ? 2.608 9.183 10.160 1.00 98.88 173 ALA A C 1
ATOM 1316 O O . ALA A 1 173 ? 2.722 10.097 9.340 1.00 98.88 173 ALA A O 1
ATOM 1317 N N . ALA A 1 174 ? 2.016 9.351 11.347 1.00 98.88 174 ALA A N 1
ATOM 1318 C CA . ALA A 1 174 ? 1.417 10.611 11.782 1.00 98.88 174 ALA A CA 1
ATOM 1319 C C . ALA A 1 174 ? 2.447 11.746 11.898 1.00 98.88 174 ALA A C 1
ATOM 1321 O O . ALA A 1 174 ? 2.212 12.830 11.368 1.00 98.88 174 ALA A O 1
ATOM 1322 N N . GLU A 1 175 ? 3.608 11.494 12.515 1.00 98.88 175 GLU A N 1
ATOM 1323 C CA . GLU A 1 175 ? 4.707 12.472 12.614 1.00 98.88 175 GLU A CA 1
ATOM 1324 C C . GLU A 1 175 ? 5.156 12.972 11.233 1.00 98.88 175 GLU A C 1
ATOM 1326 O O . GLU A 1 175 ? 5.313 14.169 11.007 1.00 98.88 175 GLU A O 1
ATOM 1331 N N . LEU A 1 176 ? 5.336 12.050 10.286 1.00 98.81 176 LEU A N 1
ATOM 1332 C CA . LEU A 1 176 ? 5.772 12.372 8.927 1.00 98.81 176 LEU A CA 1
ATOM 1333 C C . LEU A 1 176 ? 4.676 13.069 8.107 1.00 98.81 176 LEU A C 1
ATOM 1335 O O . LEU A 1 176 ? 4.976 13.874 7.227 1.00 98.81 176 LEU A O 1
ATOM 1339 N N . ALA A 1 177 ? 3.404 12.761 8.364 1.00 98.69 177 ALA A N 1
ATOM 1340 C CA . ALA A 1 177 ? 2.290 13.476 7.751 1.00 98.69 177 ALA A CA 1
ATOM 1341 C C . ALA A 1 177 ? 2.192 14.917 8.279 1.00 98.69 177 ALA A C 1
ATOM 1343 O O . ALA A 1 177 ? 1.929 15.826 7.494 1.00 98.69 177 ALA A O 1
ATOM 1344 N N . ASP A 1 178 ? 2.461 15.130 9.571 1.00 98.69 178 ASP A N 1
ATOM 1345 C CA . ASP A 1 178 ? 2.550 16.457 10.192 1.00 98.69 178 ASP A CA 1
ATOM 1346 C C . ASP A 1 178 ? 3.701 17.281 9.595 1.00 98.69 178 ASP A C 1
ATOM 1348 O O . ASP A 1 178 ? 3.487 18.413 9.170 1.00 98.69 178 ASP A O 1
ATOM 1352 N N . GLU A 1 179 ? 4.891 16.683 9.450 1.00 98.62 179 GLU A N 1
ATOM 1353 C CA . GLU A 1 179 ? 6.043 17.306 8.775 1.00 98.62 179 GLU A CA 1
ATOM 1354 C C . GLU A 1 179 ? 5.722 17.703 7.322 1.00 98.62 179 GLU A C 1
ATOM 1356 O O . GLU A 1 179 ? 6.218 18.709 6.818 1.00 98.62 179 GLU A O 1
ATOM 1361 N N . ALA A 1 180 ? 4.874 16.927 6.643 1.00 98.50 180 ALA A N 1
ATOM 1362 C CA . ALA A 1 180 ? 4.412 17.213 5.287 1.00 98.50 180 ALA A CA 1
ATOM 1363 C C . ALA A 1 180 ? 3.192 18.153 5.216 1.00 98.50 180 ALA A C 1
ATOM 1365 O O . ALA A 1 180 ? 2.625 18.325 4.130 1.00 98.50 180 ALA A O 1
ATOM 1366 N N . GLU A 1 181 ? 2.759 18.710 6.350 1.00 98.31 181 GLU A N 1
ATOM 1367 C CA . GLU A 1 181 ? 1.586 19.583 6.476 1.00 98.31 181 GLU A CA 1
ATOM 1368 C C . GLU A 1 181 ? 0.293 18.931 5.935 1.00 98.31 181 GLU A C 1
ATOM 1370 O O . GLU A 1 181 ? -0.576 19.588 5.361 1.00 98.31 181 GLU A O 1
ATOM 1375 N N . GLN A 1 182 ? 0.159 17.608 6.096 1.00 98.31 182 GLN A N 1
ATOM 1376 C CA . GLN A 1 182 ? -1.007 16.828 5.672 1.00 98.31 182 GLN A CA 1
ATOM 1377 C C . GLN A 1 182 ? -1.877 16.437 6.874 1.00 98.31 182 GLN A C 1
ATOM 1379 O O . GLN A 1 182 ? -1.851 15.298 7.341 1.00 98.31 182 GLN A O 1
ATOM 1384 N N . GLU A 1 183 ? -2.687 17.381 7.363 1.00 98.38 183 GLU A N 1
ATOM 1385 C CA . GLU A 1 183 ? -3.527 17.200 8.561 1.00 98.38 183 GLU A CA 1
ATOM 1386 C C . GLU A 1 183 ? -4.446 15.964 8.487 1.00 98.38 183 GLU A C 1
ATOM 1388 O O . GLU A 1 183 ? -4.554 15.213 9.455 1.00 98.38 183 GLU A O 1
ATOM 1393 N N . GLY A 1 184 ? -5.068 15.703 7.331 1.00 98.31 184 GLY A N 1
ATOM 1394 C CA . GLY A 1 184 ? -5.940 14.536 7.149 1.00 98.31 184 GLY A CA 1
ATOM 1395 C C . GLY A 1 184 ? -5.209 13.195 7.265 1.00 98.31 184 GLY A C 1
ATOM 1396 O O . GLY A 1 184 ? -5.696 12.295 7.940 1.00 98.31 184 GLY A O 1
ATOM 1397 N N . GLU A 1 185 ? -4.016 13.078 6.677 1.00 98.56 185 GLU A N 1
ATOM 1398 C CA . GLU A 1 185 ? -3.180 11.864 6.736 1.00 98.56 185 GLU A CA 1
ATOM 1399 C C . GLU A 1 185 ? -2.627 11.631 8.153 1.00 98.56 185 GLU A C 1
ATOM 1401 O O . GLU A 1 185 ? -2.542 10.493 8.624 1.00 98.56 185 GLU A O 1
ATOM 1406 N N . LYS A 1 186 ? -2.306 12.718 8.870 1.00 98.75 186 LYS A N 1
ATOM 1407 C CA . LYS A 1 186 ? -1.924 12.666 10.284 1.00 98.75 186 LYS A CA 1
ATOM 1408 C C . LYS A 1 186 ? -3.066 12.117 11.135 1.00 98.75 186 LYS A C 1
ATOM 1410 O O . LYS A 1 186 ? -2.881 11.118 11.827 1.00 98.75 186 LYS A O 1
ATOM 1415 N N . LEU A 1 187 ? -4.249 12.731 11.049 1.00 98.81 187 LEU A N 1
ATOM 1416 C CA . LEU A 1 187 ? -5.423 12.308 11.815 1.00 98.81 187 LEU A CA 1
ATOM 1417 C C . LEU A 1 187 ? -5.860 10.883 11.442 1.00 98.81 187 LEU A C 1
ATOM 1419 O O . LEU A 1 187 ? -6.258 10.126 12.325 1.00 98.81 187 LEU A O 1
ATOM 1423 N N . LEU A 1 188 ? -5.752 10.489 10.171 1.00 98.81 188 LEU A N 1
ATOM 1424 C CA . LEU A 1 188 ? -5.979 9.111 9.729 1.00 98.81 188 LEU A CA 1
ATOM 1425 C C . LEU A 1 188 ? -5.035 8.138 10.449 1.00 98.81 188 LEU A C 1
ATOM 1427 O O . LEU A 1 188 ? -5.485 7.146 11.018 1.00 98.81 188 LEU A O 1
ATOM 1431 N N . SER A 1 189 ? -3.736 8.439 10.454 1.00 98.88 189 SER A N 1
ATOM 1432 C CA . SER A 1 189 ? -2.711 7.599 11.083 1.00 98.88 189 SER A CA 1
ATOM 1433 C C . SER A 1 189 ? -2.914 7.485 12.598 1.00 98.88 189 SER A C 1
ATOM 1435 O O . SER A 1 189 ? -2.933 6.382 13.139 1.00 98.88 189 SER A O 1
ATOM 1437 N N . GLU A 1 190 ? -3.163 8.603 13.286 1.00 98.88 190 GLU A N 1
ATOM 1438 C CA . GLU A 1 190 ? -3.500 8.614 14.718 1.00 98.88 190 GLU A CA 1
ATOM 1439 C C . GLU A 1 190 ? -4.768 7.795 15.010 1.00 98.88 190 GLU A C 1
ATOM 1441 O O . GLU A 1 190 ? -4.814 7.028 15.971 1.00 98.88 190 GLU A O 1
ATOM 1446 N N . GLY A 1 191 ? -5.785 7.908 14.151 1.00 98.81 191 GLY A N 1
ATOM 1447 C CA . GLY A 1 191 ? -7.034 7.162 14.282 1.00 98.81 191 GLY A CA 1
ATOM 1448 C C . GLY A 1 191 ? -6.830 5.655 14.159 1.00 98.81 191 GLY A C 1
ATOM 1449 O O . GLY A 1 191 ? -7.400 4.898 14.942 1.00 98.81 191 GLY A O 1
ATOM 1450 N N . PHE A 1 192 ? -5.970 5.214 13.239 1.00 98.88 192 PHE A N 1
ATOM 1451 C CA . PHE A 1 192 ? -5.593 3.808 13.112 1.00 98.88 192 PHE A CA 1
ATOM 1452 C C . PHE A 1 192 ? -4.795 3.288 14.316 1.00 98.88 192 PHE A C 1
ATOM 1454 O O . PHE A 1 192 ? -5.037 2.164 14.751 1.00 98.88 192 PHE A O 1
ATOM 1461 N N . ALA A 1 193 ? -3.923 4.101 14.922 1.00 98.88 193 ALA A N 1
ATOM 1462 C CA . ALA A 1 193 ? -3.260 3.723 16.173 1.00 98.88 193 ALA A CA 1
ATOM 1463 C C . ALA A 1 193 ? -4.278 3.468 17.303 1.00 98.88 193 ALA A C 1
ATOM 1465 O O . ALA A 1 193 ? -4.175 2.463 18.004 1.00 98.88 193 ALA A O 1
ATOM 1466 N N . ILE A 1 194 ? -5.306 4.317 17.434 1.00 98.81 194 ILE A N 1
ATOM 1467 C CA . ILE A 1 194 ? -6.402 4.109 18.399 1.00 98.81 194 ILE A CA 1
ATOM 1468 C C . ILE A 1 194 ? -7.248 2.884 18.008 1.00 98.81 194 ILE A C 1
ATOM 1470 O O . ILE A 1 194 ? -7.666 2.117 18.872 1.00 98.81 194 ILE A O 1
ATOM 1474 N N . ALA A 1 195 ? -7.480 2.650 16.713 1.00 98.69 195 ALA A N 1
ATOM 1475 C CA . ALA A 1 195 ? -8.222 1.485 16.230 1.00 98.69 195 ALA A CA 1
ATOM 1476 C C . ALA A 1 195 ? -7.550 0.157 16.624 1.00 98.69 195 ALA A C 1
ATOM 1478 O O . ALA A 1 195 ? -8.244 -0.789 16.994 1.00 98.69 195 ALA A O 1
ATOM 1479 N N . VAL A 1 196 ? -6.214 0.093 16.629 1.00 98.62 196 VAL A N 1
ATOM 1480 C CA . VAL A 1 196 ? -5.478 -1.064 17.169 1.00 98.62 196 VAL A CA 1
ATOM 1481 C C . VAL A 1 196 ? -5.819 -1.286 18.648 1.00 98.62 196 VAL A C 1
ATOM 1483 O O . VAL A 1 196 ? -6.040 -2.420 19.069 1.00 98.62 196 VAL A O 1
ATOM 1486 N N . GLU A 1 197 ? -5.930 -0.223 19.447 1.00 98.50 197 GLU A N 1
ATOM 1487 C CA . GLU A 1 197 ? -6.319 -0.330 20.860 1.00 98.50 197 GLU A CA 1
ATOM 1488 C C . GLU A 1 197 ? -7.764 -0.804 21.055 1.00 98.50 197 GLU A C 1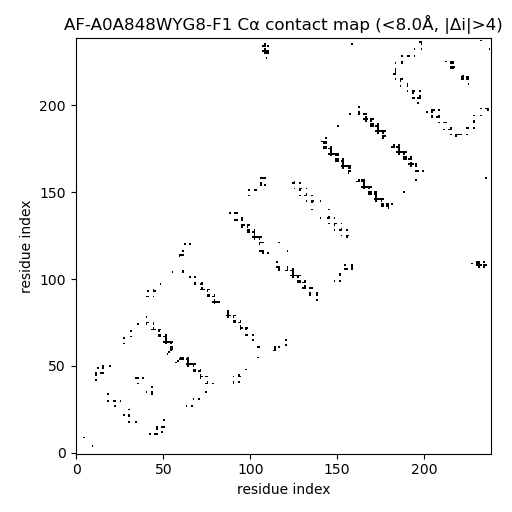
ATOM 1490 O O . GLU A 1 197 ? -8.031 -1.572 21.983 1.00 98.50 197 GLU A O 1
ATOM 1495 N N . VAL A 1 198 ? -8.676 -0.396 20.166 1.00 98.31 198 VAL A N 1
ATOM 1496 C CA . VAL A 1 198 ? -10.061 -0.892 20.131 1.00 98.31 198 VAL A CA 1
ATOM 1497 C C . VAL A 1 198 ? -10.092 -2.391 19.837 1.00 98.31 198 VAL A C 1
ATOM 1499 O O . VAL A 1 198 ? -10.747 -3.136 20.562 1.00 98.31 198 VAL A O 1
ATOM 1502 N N . VAL A 1 199 ? -9.333 -2.863 18.841 1.00 97.75 199 VAL A N 1
ATOM 1503 C CA . VAL A 1 199 ? -9.198 -4.303 18.540 1.00 97.75 199 VAL A CA 1
ATOM 1504 C C . VAL A 1 199 ? -8.654 -5.078 19.745 1.00 97.75 199 VAL A C 1
ATOM 1506 O O . VAL A 1 199 ? -9.114 -6.178 20.038 1.00 97.75 199 VAL A O 1
ATOM 1509 N N . GLN A 1 200 ? -7.730 -4.483 20.501 1.00 97.12 200 GLN A N 1
ATOM 1510 C CA . GLN A 1 200 ? -7.197 -5.054 21.743 1.00 97.12 200 GLN A CA 1
ATOM 1511 C C . GLN A 1 200 ? -8.140 -4.926 22.954 1.00 97.12 200 GLN A C 1
ATOM 1513 O O . GLN A 1 200 ? -7.758 -5.311 24.059 1.00 97.12 200 GLN A O 1
ATOM 1518 N N . LYS A 1 201 ? -9.359 -4.395 22.774 1.00 96.81 201 LYS A N 1
ATOM 1519 C CA . LYS A 1 201 ? -10.373 -4.212 23.826 1.00 96.81 201 LYS A CA 1
ATOM 1520 C C . LYS A 1 201 ? -9.829 -3.426 25.032 1.00 96.81 201 LYS A C 1
ATOM 1522 O O . LYS A 1 201 ? -10.172 -3.725 26.175 1.00 96.81 201 LYS A O 1
ATOM 1527 N N . LYS A 1 202 ? -8.962 -2.429 24.795 1.00 97.25 202 LYS A N 1
ATOM 1528 C CA . LYS A 1 202 ? -8.461 -1.550 25.865 1.00 97.25 202 LYS A CA 1
ATOM 1529 C C . LYS A 1 202 ? -9.578 -0.641 26.386 1.00 97.25 202 LYS A C 1
ATOM 1531 O O . LYS A 1 202 ? -10.308 -0.028 25.605 1.00 97.25 202 LYS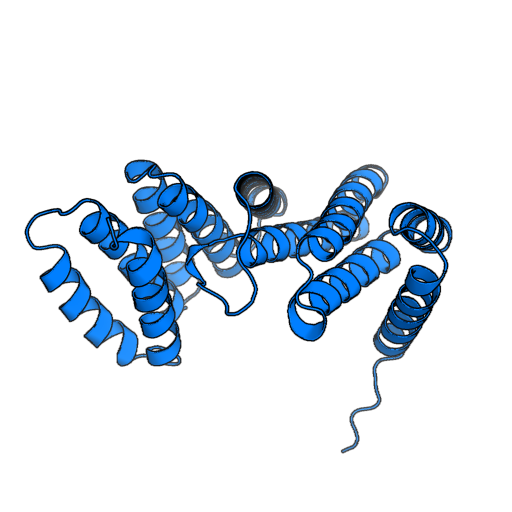 A O 1
ATOM 1536 N N . ASP A 1 203 ? -9.659 -0.501 27.708 1.00 97.50 203 ASP A N 1
ATOM 1537 C CA . ASP A 1 203 ? -10.653 0.351 28.367 1.00 97.50 203 ASP A CA 1
ATOM 1538 C C . ASP A 1 203 ? -10.596 1.798 27.849 1.00 97.50 203 ASP A C 1
ATOM 1540 O O . ASP A 1 203 ? -9.542 2.434 27.824 1.00 97.50 203 ASP A O 1
ATOM 1544 N N . GLY A 1 204 ? -11.750 2.330 27.438 1.00 97.56 204 GLY A N 1
ATOM 1545 C CA . GLY A 1 204 ? -11.891 3.709 26.956 1.00 97.56 204 GLY A CA 1
ATOM 1546 C C . GLY A 1 204 ? -11.419 3.964 25.517 1.00 97.56 204 GLY A C 1
ATOM 1547 O O . GLY A 1 204 ? -11.623 5.073 25.015 1.00 97.56 204 GLY A O 1
ATOM 1548 N N . ALA A 1 205 ? -10.850 2.970 24.823 1.00 97.81 205 ALA A N 1
ATOM 1549 C CA . ALA A 1 205 ? -10.371 3.135 23.448 1.00 97.81 205 ALA A CA 1
ATOM 1550 C C . ALA A 1 205 ? -11.503 3.488 22.466 1.00 97.81 205 ALA A C 1
ATOM 1552 O O . ALA A 1 205 ? -11.325 4.355 21.613 1.00 97.81 205 ALA A O 1
ATOM 1553 N N . GLU A 1 206 ? -12.691 2.894 22.618 1.00 98.19 206 GLU A N 1
ATOM 1554 C CA . GLU A 1 206 ? -13.853 3.189 21.762 1.00 98.19 206 GLU A CA 1
ATOM 1555 C C . GLU A 1 206 ? -14.324 4.645 21.895 1.00 98.19 206 GLU A C 1
ATOM 1557 O O . GLU A 1 206 ? -14.584 5.317 20.896 1.00 98.19 206 GLU A O 1
ATOM 1562 N N . GLU A 1 207 ? -14.392 5.169 23.124 1.00 98.38 207 GLU A N 1
ATOM 1563 C CA . GLU A 1 207 ? -14.760 6.568 23.367 1.00 98.38 207 GLU A CA 1
ATOM 1564 C C . GLU A 1 207 ? -13.693 7.522 22.810 1.00 98.38 207 GLU A C 1
ATOM 1566 O O . GLU A 1 207 ? -14.020 8.556 22.216 1.00 98.38 207 GLU A O 1
ATOM 1571 N N . CYS A 1 208 ? -12.414 7.169 22.983 1.00 98.56 208 CYS A N 1
ATOM 1572 C CA . CYS A 1 208 ? -11.293 7.907 22.412 1.00 98.56 208 CYS A CA 1
ATOM 1573 C C . CYS A 1 208 ? -11.404 7.970 20.883 1.00 98.56 208 CYS A C 1
ATOM 1575 O O . CYS A 1 208 ? -11.364 9.060 20.302 1.00 98.56 208 CYS A O 1
ATOM 1577 N N . LEU A 1 209 ? -11.644 6.823 20.242 1.00 98.62 209 LEU A N 1
ATOM 1578 C CA . LEU A 1 209 ? -11.794 6.731 18.798 1.00 98.62 209 LEU A CA 1
ATOM 1579 C C . LEU A 1 209 ? -12.995 7.538 18.305 1.00 98.62 209 LEU A C 1
ATOM 1581 O O . LEU A 1 209 ? -12.866 8.286 17.342 1.00 98.62 209 LEU A O 1
ATOM 1585 N N . ALA A 1 210 ? -14.145 7.453 18.977 1.00 98.56 210 ALA A N 1
ATOM 1586 C CA . ALA A 1 210 ? -15.337 8.204 18.591 1.00 98.56 210 ALA A CA 1
ATOM 1587 C C . ALA A 1 210 ? -15.079 9.722 18.564 1.00 98.56 210 ALA A C 1
ATOM 1589 O O . ALA A 1 210 ? -15.464 10.405 17.612 1.00 98.56 210 ALA A O 1
ATOM 1590 N N . LYS A 1 211 ? -14.373 10.255 19.572 1.00 98.56 211 LYS A N 1
ATOM 1591 C CA . LYS A 1 211 ? -13.956 11.669 19.608 1.00 98.56 211 LYS A CA 1
ATOM 1592 C C . LYS A 1 211 ? -12.951 11.993 18.504 1.00 98.56 211 LYS A C 1
ATOM 1594 O O . LYS A 1 211 ? -13.012 13.073 17.919 1.00 98.56 211 LYS A O 1
ATOM 1599 N N . HIS A 1 212 ? -12.028 11.079 18.218 1.00 98.75 212 HIS A N 1
ATOM 1600 C CA . HIS A 1 212 ? -11.030 11.261 17.167 1.00 98.75 212 HIS A CA 1
ATOM 1601 C C . HIS A 1 212 ? -11.656 11.285 15.770 1.00 98.75 212 HIS A C 1
ATOM 1603 O O . HIS A 1 212 ? -11.374 12.190 14.989 1.00 98.75 212 HIS A O 1
ATOM 1609 N N . LEU A 1 213 ? -12.587 10.373 15.482 1.00 98.75 213 LEU A N 1
ATOM 1610 C CA . LEU A 1 213 ? -13.319 10.335 14.215 1.00 98.75 213 LEU A CA 1
ATOM 1611 C C . LEU A 1 213 ? -14.127 11.617 13.981 1.00 98.75 213 LEU A C 1
ATOM 1613 O O . LEU A 1 213 ? -14.221 12.070 12.845 1.00 98.75 213 LEU A O 1
ATOM 1617 N N . GLN A 1 214 ? -14.675 12.246 15.028 1.00 98.50 214 GLN A N 1
ATOM 1618 C CA . GLN A 1 214 ? -15.328 13.556 14.891 1.00 98.50 214 GLN A CA 1
ATOM 1619 C C . GLN A 1 214 ? -14.355 14.642 14.414 1.00 98.50 214 GLN A C 1
ATOM 1621 O O . GLN A 1 214 ? -14.721 15.452 13.564 1.00 98.50 214 GLN A O 1
ATOM 1626 N N . LYS A 1 215 ? -13.116 14.650 14.925 1.00 98.50 215 LYS A N 1
ATOM 1627 C CA . LYS A 1 215 ? -12.073 15.583 14.469 1.00 98.50 215 LYS A CA 1
ATOM 1628 C C . LYS A 1 215 ? -11.653 15.285 13.034 1.00 98.50 215 LYS A C 1
ATOM 1630 O O . LYS A 1 215 ? -11.597 16.200 12.222 1.00 98.50 215 LYS A O 1
ATOM 1635 N N . LEU A 1 216 ? -11.409 14.012 12.717 1.00 98.56 216 LEU A N 1
ATOM 1636 C CA . LEU A 1 216 ? -11.013 13.580 11.379 1.00 98.56 216 LEU A CA 1
ATOM 1637 C C . LEU A 1 216 ? -12.067 13.958 10.334 1.00 98.56 216 LEU A C 1
ATOM 1639 O O . LEU A 1 216 ? -11.722 14.534 9.313 1.00 98.56 216 LEU A O 1
ATOM 1643 N N . ARG A 1 217 ? -13.357 13.744 10.605 1.00 98.62 217 ARG A N 1
ATOM 1644 C CA . ARG A 1 217 ? -14.444 14.132 9.689 1.00 98.62 217 ARG A CA 1
ATOM 1645 C C . ARG A 1 217 ? -14.531 15.635 9.413 1.00 98.62 217 ARG A C 1
ATOM 1647 O O . ARG A 1 217 ? -15.099 16.028 8.399 1.00 98.62 217 ARG A O 1
ATOM 1654 N N . ALA A 1 218 ? -13.996 16.475 10.298 1.00 98.38 218 ALA A N 1
ATOM 1655 C CA . ALA A 1 218 ? -14.045 17.927 10.150 1.00 98.38 218 ALA A CA 1
ATOM 1656 C C . ALA A 1 218 ? -12.983 18.486 9.186 1.00 98.38 218 ALA A C 1
ATOM 1658 O O . ALA A 1 218 ? -13.077 19.656 8.809 1.00 98.38 218 ALA A O 1
ATOM 1659 N N . VAL A 1 219 ? -11.988 17.686 8.785 1.00 98.12 219 VAL A N 1
ATOM 1660 C CA . VAL A 1 219 ? -10.948 18.113 7.839 1.00 98.12 219 VAL A CA 1
ATOM 1661 C C . VAL A 1 219 ? -11.272 17.691 6.405 1.00 98.12 219 VAL A C 1
ATOM 1663 O O . VAL A 1 219 ? -12.195 16.918 6.139 1.00 98.12 219 VAL A O 1
ATOM 1666 N N . LYS A 1 220 ? -10.509 18.220 5.443 1.00 96.06 220 LYS A N 1
ATOM 1667 C CA . LYS A 1 220 ? -10.654 17.867 4.027 1.00 96.06 220 LYS A CA 1
ATOM 1668 C C . LYS A 1 220 ? -10.474 16.356 3.830 1.00 96.06 220 LYS A C 1
ATOM 1670 O O . LYS A 1 220 ? -9.548 15.773 4.382 1.00 96.06 220 LYS A O 1
ATOM 1675 N N . ASP A 1 221 ? -11.364 15.751 3.041 1.00 97.25 221 ASP A N 1
ATOM 1676 C CA . ASP A 1 221 ? -11.415 14.305 2.763 1.00 97.25 221 ASP A CA 1
ATOM 1677 C C . ASP A 1 221 ? -11.617 13.430 4.026 1.00 97.25 221 ASP A C 1
ATOM 1679 O O . ASP A 1 221 ? -11.555 12.203 3.976 1.00 97.25 221 ASP A O 1
ATOM 1683 N N . GLY A 1 222 ? -11.948 14.060 5.159 1.00 97.94 222 GLY A N 1
ATOM 1684 C CA . GLY A 1 222 ? -12.070 13.435 6.470 1.00 97.94 222 GLY A CA 1
ATOM 1685 C C . GLY A 1 222 ? -13.119 12.333 6.566 1.00 97.94 222 GLY A C 1
ATOM 1686 O O . GLY A 1 222 ? -12.893 11.330 7.237 1.00 97.94 222 GLY A O 1
ATOM 1687 N N . GLU A 1 223 ? -14.251 12.478 5.872 1.00 98.44 223 GLU A N 1
ATOM 1688 C CA . GLU A 1 223 ? -15.297 11.445 5.849 1.00 98.44 223 GLU A CA 1
ATOM 1689 C C . GLU A 1 223 ? -14.808 10.161 5.169 1.00 98.44 223 GLU A C 1
ATOM 1691 O O . GLU A 1 223 ? -15.070 9.059 5.647 1.00 98.44 223 GLU A O 1
ATOM 1696 N N . PHE A 1 224 ? -14.038 10.300 4.085 1.00 98.12 224 PHE A N 1
ATOM 1697 C CA . PHE A 1 224 ? -13.435 9.164 3.394 1.00 98.12 224 PHE A CA 1
ATOM 1698 C C . PHE A 1 224 ? -12.429 8.449 4.304 1.00 98.12 224 PHE A C 1
ATOM 1700 O O . PHE A 1 224 ? -12.494 7.230 4.456 1.00 98.12 224 PHE A O 1
ATOM 1707 N N . PHE A 1 225 ? -11.559 9.203 4.978 1.00 98.50 225 PHE A N 1
ATOM 1708 C CA . PHE A 1 225 ? -10.585 8.659 5.927 1.00 98.50 225 PHE A CA 1
ATOM 1709 C C . PHE A 1 225 ? -11.230 7.991 7.148 1.00 98.50 225 PHE A C 1
ATOM 1711 O O . PHE A 1 225 ? -10.819 6.900 7.542 1.00 98.50 225 PHE A O 1
ATOM 1718 N N . ALA A 1 226 ? -12.273 8.589 7.726 1.00 98.69 226 ALA A N 1
ATOM 1719 C CA . ALA A 1 226 ? -13.024 7.974 8.818 1.00 98.69 226 ALA A CA 1
ATOM 1720 C C . ALA A 1 226 ? -13.652 6.638 8.384 1.00 98.69 226 ALA A C 1
ATOM 1722 O O . ALA A 1 226 ? -13.551 5.646 9.109 1.00 98.69 226 ALA A O 1
ATOM 1723 N N . GLY A 1 227 ? -14.214 6.584 7.171 1.00 98.50 227 GLY A N 1
ATOM 1724 C CA . GLY A 1 227 ? -14.778 5.361 6.601 1.00 98.50 227 GLY A CA 1
ATOM 1725 C C . GLY A 1 227 ? -13.757 4.230 6.429 1.00 98.50 227 GLY A C 1
ATOM 1726 O O . GLY A 1 227 ? -14.111 3.062 6.598 1.00 98.50 227 GLY A O 1
ATOM 1727 N N . GLN A 1 228 ? -12.485 4.545 6.158 1.00 98.50 228 GLN A N 1
ATOM 1728 C CA . GLN A 1 228 ? -11.415 3.540 6.096 1.00 98.50 228 GLN A CA 1
ATOM 1729 C C . GLN A 1 228 ? -11.173 2.876 7.458 1.00 98.50 228 GLN A C 1
ATOM 1731 O O . GLN A 1 228 ? -11.101 1.650 7.533 1.00 98.50 228 GLN A O 1
ATOM 1736 N N . ILE A 1 229 ? -11.104 3.663 8.538 1.00 98.75 229 ILE A N 1
ATOM 1737 C CA . ILE A 1 229 ? -10.920 3.144 9.905 1.00 98.75 229 ILE A CA 1
ATOM 1738 C C . ILE A 1 229 ? -12.102 2.254 10.301 1.00 98.75 229 ILE A C 1
ATOM 1740 O O . ILE A 1 229 ? -11.922 1.140 10.790 1.00 98.75 229 ILE A O 1
ATOM 1744 N N . GLU A 1 230 ? -13.323 2.728 10.057 1.00 98.56 230 GLU A N 1
ATOM 1745 C CA . GLU A 1 230 ? -14.545 1.982 10.369 1.00 98.56 230 GLU A CA 1
ATOM 1746 C C . GLU A 1 230 ? -14.640 0.674 9.578 1.00 98.56 230 GLU A C 1
ATOM 1748 O O . GLU A 1 230 ? -15.120 -0.333 10.096 1.00 98.56 230 GLU A O 1
ATOM 1753 N N . THR A 1 231 ? -14.173 0.673 8.329 1.00 98.19 231 THR A N 1
ATOM 1754 C CA . THR A 1 231 ? -14.128 -0.533 7.495 1.00 98.19 231 THR A CA 1
ATOM 1755 C C . THR A 1 231 ? -13.130 -1.546 8.046 1.00 98.19 231 THR A C 1
ATOM 1757 O O . THR A 1 231 ? -13.500 -2.704 8.232 1.00 98.19 231 THR A O 1
ATOM 1760 N N . ALA A 1 232 ? -11.925 -1.112 8.418 1.00 98.12 232 ALA A N 1
ATOM 1761 C CA . ALA A 1 232 ? -10.932 -1.993 9.025 1.00 98.12 232 ALA A CA 1
ATOM 1762 C C . ALA A 1 232 ? -11.410 -2.576 10.368 1.00 98.12 232 ALA A C 1
ATOM 1764 O O . ALA A 1 232 ? -11.225 -3.763 10.626 1.00 98.12 232 ALA A O 1
ATOM 1765 N N . LEU A 1 233 ? -12.090 -1.789 11.210 1.00 98.06 233 LEU A N 1
ATOM 1766 C CA . LEU A 1 233 ? -12.647 -2.285 12.476 1.00 98.06 233 LEU A CA 1
ATOM 1767 C C . LEU A 1 233 ? -13.736 -3.342 12.280 1.00 98.06 233 LEU A C 1
ATOM 1769 O O . LEU A 1 233 ? -13.812 -4.284 13.060 1.00 98.06 233 LEU A O 1
ATOM 1773 N N . LYS A 1 234 ? -14.543 -3.260 11.217 1.00 97.19 234 LYS A N 1
ATOM 1774 C CA . LYS A 1 234 ? -15.500 -4.336 10.896 1.00 97.19 234 LYS A CA 1
ATOM 1775 C C . LYS A 1 234 ? -14.801 -5.663 10.598 1.00 97.19 234 LYS A C 1
ATOM 1777 O O . LYS A 1 234 ? -15.385 -6.707 10.861 1.00 97.19 234 LYS A O 1
ATOM 1782 N N . VAL A 1 235 ? -13.584 -5.619 10.055 1.00 96.75 235 VAL A N 1
ATOM 1783 C CA . VAL A 1 235 ? -12.778 -6.814 9.770 1.00 96.75 235 VAL A CA 1
ATOM 1784 C C . VAL A 1 235 ? -12.122 -7.335 11.046 1.00 96.75 235 VAL A C 1
ATOM 1786 O O . VAL A 1 235 ? -12.192 -8.527 11.324 1.00 96.75 235 VAL A O 1
ATOM 1789 N N . TYR A 1 236 ? -11.506 -6.451 11.832 1.00 96.50 236 TYR A N 1
ATOM 1790 C CA . TYR A 1 236 ? -10.614 -6.853 12.925 1.00 96.50 236 TYR A CA 1
ATOM 1791 C C . TYR A 1 236 ? -11.252 -6.864 14.322 1.00 96.50 236 TYR A C 1
ATOM 1793 O O . TYR A 1 236 ? -10.659 -7.405 15.247 1.00 96.50 236 TYR A O 1
ATOM 1801 N N . SER A 1 237 ? -12.443 -6.290 14.505 1.00 90.31 237 SER A N 1
ATOM 1802 C CA . SER A 1 237 ? -13.177 -6.304 15.784 1.00 90.31 237 SER A CA 1
ATOM 1803 C C . SER A 1 237 ? -14.330 -7.313 15.816 1.00 90.31 237 SER A C 1
ATOM 1805 O O . SER A 1 237 ? -15.063 -7.361 16.800 1.00 90.31 237 SER A O 1
ATOM 1807 N N . ALA A 1 238 ? -14.519 -8.106 14.756 1.00 73.81 238 ALA A N 1
ATOM 1808 C CA . ALA A 1 238 ? -15.603 -9.087 14.643 1.00 73.81 238 ALA A CA 1
ATOM 1809 C C . ALA A 1 238 ? -15.355 -10.413 15.406 1.00 73.81 238 ALA A C 1
ATOM 1811 O O . ALA A 1 238 ? -16.119 -11.362 15.223 1.00 73.81 238 ALA A O 1
ATOM 1812 N N . GLU A 1 239 ? -14.336 -10.471 16.273 1.00 52.50 239 GLU A N 1
ATOM 1813 C CA . GLU A 1 239 ? -13.969 -11.628 17.115 1.00 52.50 239 GLU A CA 1
ATOM 1814 C C . GLU A 1 239 ? -14.142 -11.360 18.627 1.00 52.50 239 GLU A C 1
ATOM 1816 O O . GLU A 1 239 ? -14.652 -12.258 19.334 1.00 52.50 239 GLU A O 1
#